Protein AF-A0A090TWG3-F1 (afdb_monomer_lite)

Structure (mmCIF, N/CA/C/O backbone):
data_AF-A0A090TWG3-F1
#
_entry.id   AF-A0A090TWG3-F1
#
loop_
_atom_site.group_PDB
_atom_site.id
_atom_site.type_symbol
_atom_site.label_atom_id
_atom_site.label_alt_id
_atom_site.label_comp_id
_atom_site.label_asym_id
_atom_site.label_entity_id
_atom_site.label_seq_id
_atom_site.pdbx_PDB_ins_code
_atom_site.Cartn_x
_atom_site.Cartn_y
_atom_site.Cartn_z
_atom_site.occupancy
_atom_site.B_iso_or_equiv
_atom_site.auth_seq_id
_atom_site.auth_comp_id
_atom_site.auth_asym_id
_atom_site.auth_atom_id
_atom_site.pdbx_PDB_model_num
ATOM 1 N N . MET A 1 1 ? -10.092 -7.918 30.732 1.00 33.56 1 MET A N 1
ATOM 2 C CA . MET A 1 1 ? -9.446 -7.239 29.587 1.00 33.56 1 MET A CA 1
ATOM 3 C C . MET A 1 1 ? -9.926 -7.905 28.307 1.00 33.56 1 MET A C 1
ATOM 5 O O . MET A 1 1 ? -9.427 -8.969 27.963 1.00 33.56 1 MET A O 1
ATOM 9 N N . ASN A 1 2 ? -10.934 -7.338 27.643 1.00 36.22 2 ASN A N 1
ATOM 10 C CA . ASN A 1 2 ? -11.401 -7.874 26.366 1.00 36.22 2 ASN A CA 1
ATOM 11 C C . ASN A 1 2 ? -10.462 -7.377 25.268 1.00 36.22 2 ASN A C 1
ATOM 13 O O . ASN A 1 2 ? -10.344 -6.183 25.021 1.00 36.22 2 ASN A O 1
ATOM 17 N N . THR A 1 3 ? -9.715 -8.309 24.684 1.00 46.31 3 THR A N 1
ATOM 18 C CA . THR A 1 3 ? -8.795 -8.045 23.577 1.00 46.31 3 THR A CA 1
ATOM 19 C C . THR A 1 3 ? -9.582 -7.650 22.326 1.00 46.31 3 THR A C 1
ATOM 21 O O . THR A 1 3 ? -10.591 -8.313 22.062 1.00 46.31 3 THR A O 1
ATOM 24 N N . PRO A 1 4 ? -9.110 -6.678 21.523 1.00 50.84 4 PRO A N 1
ATOM 25 C CA . PRO A 1 4 ? -9.753 -6.312 20.264 1.00 50.84 4 PRO A CA 1
ATOM 26 C C . PRO A 1 4 ? -9.945 -7.558 19.394 1.00 50.84 4 PRO A C 1
ATOM 28 O O . PRO A 1 4 ? -9.031 -8.377 19.231 1.00 50.84 4 PRO A O 1
ATOM 31 N N . ARG A 1 5 ? -11.167 -7.747 18.896 1.00 57.97 5 ARG A N 1
ATOM 32 C CA . ARG A 1 5 ? -11.559 -8.934 18.137 1.00 57.97 5 ARG A CA 1
ATOM 33 C C . ARG A 1 5 ? -10.913 -8.832 16.754 1.00 57.97 5 ARG A C 1
ATOM 35 O O . ARG A 1 5 ? -11.146 -7.882 16.022 1.00 57.97 5 ARG A O 1
ATOM 42 N N . TYR A 1 6 ? -10.042 -9.779 16.414 1.00 65.50 6 TYR A N 1
ATOM 43 C CA . TYR A 1 6 ? -9.391 -9.798 15.104 1.00 65.50 6 TYR A CA 1
ATOM 44 C C . TYR A 1 6 ? -10.444 -10.007 14.004 1.00 65.50 6 TYR A C 1
ATOM 46 O O . TYR A 1 6 ? -11.017 -11.093 13.885 1.00 65.50 6 TYR A O 1
ATOM 54 N N . ASP A 1 7 ? -10.707 -8.961 13.220 1.00 76.00 7 ASP A N 1
ATOM 55 C CA . ASP A 1 7 ? -11.638 -8.994 12.093 1.00 76.00 7 ASP A CA 1
ATOM 56 C C . ASP A 1 7 ? -10.945 -9.619 10.868 1.00 76.00 7 ASP A C 1
ATOM 58 O O . ASP A 1 7 ? -10.339 -8.943 10.028 1.00 76.00 7 ASP A O 1
ATOM 62 N N . PHE A 1 8 ? -10.985 -10.954 10.820 1.00 81.12 8 PHE A N 1
ATOM 63 C CA . PHE A 1 8 ? -10.449 -11.765 9.726 1.00 81.12 8 PHE A CA 1
ATOM 64 C C . PHE A 1 8 ? -10.973 -11.336 8.342 1.00 81.12 8 PHE A C 1
ATOM 66 O O . PHE A 1 8 ? -10.138 -11.053 7.476 1.00 81.12 8 PHE A O 1
ATOM 73 N N . PRO A 1 9 ? -12.301 -11.255 8.089 1.00 85.62 9 PRO A N 1
ATOM 74 C CA . PRO A 1 9 ? -12.802 -10.965 6.747 1.00 85.62 9 PRO A CA 1
ATOM 75 C C . PRO A 1 9 ? -12.418 -9.559 6.288 1.00 85.62 9 PRO A C 1
ATOM 77 O O . PRO A 1 9 ? -12.075 -9.367 5.121 1.00 85.62 9 PRO A O 1
ATOM 80 N N . PHE A 1 10 ? -12.403 -8.581 7.196 1.00 86.88 10 PHE A N 1
ATOM 81 C CA . PHE A 1 10 ? -11.982 -7.235 6.836 1.00 86.88 10 PHE A CA 1
ATOM 82 C C . PHE A 1 10 ? -10.478 -7.141 6.556 1.00 86.88 10 PHE A C 1
ATOM 84 O O . PHE A 1 10 ? -10.081 -6.499 5.585 1.00 86.88 10 PHE A O 1
ATOM 91 N N . THR A 1 11 ? -9.643 -7.813 7.355 1.00 87.25 11 THR A N 1
ATOM 92 C CA . THR A 1 11 ? -8.190 -7.866 7.119 1.00 87.25 11 THR A CA 1
ATOM 93 C C . THR A 1 11 ? -7.881 -8.491 5.760 1.00 87.25 11 THR A C 1
ATOM 95 O O . THR A 1 11 ? -7.089 -7.943 4.994 1.00 87.25 11 THR A O 1
ATOM 98 N N . PHE A 1 12 ? -8.549 -9.601 5.434 1.00 88.75 12 PHE A N 1
ATOM 99 C CA . PHE A 1 12 ? -8.397 -10.271 4.146 1.00 88.75 12 PHE A CA 1
ATOM 100 C C . PHE A 1 12 ? -8.781 -9.356 2.977 1.00 88.75 12 PHE A C 1
ATOM 102 O O . PHE A 1 12 ? -8.003 -9.205 2.037 1.00 88.75 12 PHE A O 1
ATOM 109 N N . LEU A 1 13 ? -9.938 -8.688 3.060 1.00 90.75 13 LEU A N 1
ATOM 110 C CA . LEU A 1 13 ? -10.390 -7.747 2.033 1.00 90.75 13 LEU A CA 1
ATOM 111 C C . LEU A 1 13 ? -9.375 -6.617 1.807 1.00 90.75 13 LEU A C 1
ATOM 113 O O . LEU A 1 13 ? -9.114 -6.233 0.669 1.00 90.75 13 LEU A O 1
ATOM 117 N N . LEU A 1 14 ? -8.790 -6.095 2.885 1.00 89.62 14 LEU A N 1
ATOM 118 C CA . LEU A 1 14 ? -7.838 -4.991 2.818 1.00 89.62 14 LEU A CA 1
ATOM 119 C C . LEU A 1 14 ? -6.511 -5.413 2.170 1.00 89.62 14 LEU A C 1
ATOM 121 O O . LEU A 1 14 ? -5.950 -4.659 1.377 1.00 89.62 14 LEU A O 1
ATOM 125 N N . TYR A 1 15 ? -6.042 -6.629 2.463 1.00 90.50 15 TYR A N 1
ATOM 126 C CA . TYR A 1 15 ? -4.843 -7.206 1.847 1.00 90.50 15 TYR A CA 1
ATOM 127 C C . TYR A 1 15 ? -5.093 -7.537 0.373 1.00 90.50 15 TYR A C 1
ATOM 129 O O . TYR A 1 15 ? -4.242 -7.253 -0.467 1.00 90.50 15 TYR A O 1
ATOM 137 N N . LEU A 1 16 ? -6.275 -8.061 0.037 1.00 91.56 16 LEU A N 1
ATOM 138 C CA . LEU A 1 16 ? -6.679 -8.316 -1.345 1.00 91.56 16 LEU A CA 1
ATOM 139 C C . LEU A 1 16 ? -6.729 -7.018 -2.163 1.00 91.56 16 LEU A C 1
ATOM 141 O O . LEU A 1 16 ? -6.201 -6.963 -3.275 1.00 91.56 16 LEU A O 1
ATOM 145 N N . LEU A 1 17 ? -7.322 -5.959 -1.602 1.00 92.19 17 LEU A N 1
ATOM 146 C CA . LEU A 1 17 ? -7.373 -4.640 -2.229 1.00 92.19 17 LEU A CA 1
ATOM 147 C C . LEU A 1 17 ? -5.963 -4.079 -2.445 1.00 92.19 17 LEU A C 1
ATOM 149 O O . LEU A 1 17 ? -5.634 -3.675 -3.557 1.00 92.19 17 LEU A O 1
ATOM 153 N N . ALA A 1 18 ? -5.118 -4.097 -1.411 1.00 90.69 18 ALA A N 1
ATOM 154 C CA . ALA A 1 18 ? -3.747 -3.602 -1.497 1.00 90.69 18 ALA A CA 1
ATOM 155 C C . ALA A 1 18 ? -2.911 -4.389 -2.523 1.00 90.69 18 ALA A C 1
ATOM 157 O O . ALA A 1 18 ? -2.215 -3.782 -3.334 1.00 90.69 18 ALA A O 1
ATOM 158 N N . GLY A 1 19 ? -3.038 -5.719 -2.561 1.00 90.06 19 GLY A N 1
ATOM 159 C CA . GLY A 1 19 ? -2.351 -6.562 -3.542 1.00 90.06 19 GLY A CA 1
ATOM 160 C C . GLY A 1 19 ? -2.827 -6.302 -4.970 1.00 90.06 19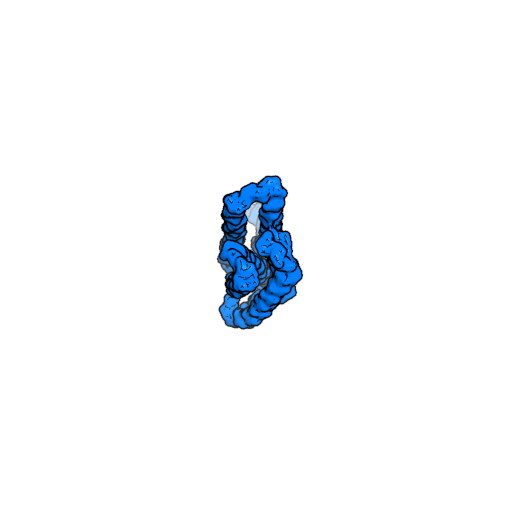 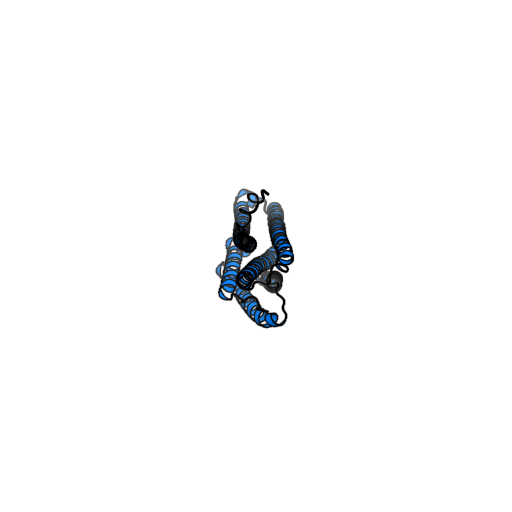GLY A C 1
ATOM 161 O O . GLY A 1 19 ? -2.018 -6.223 -5.890 1.00 90.06 19 GLY A O 1
ATOM 162 N N . THR A 1 20 ? -4.129 -6.081 -5.158 1.00 90.50 20 THR A N 1
ATOM 163 C CA . THR A 1 20 ? -4.699 -5.730 -6.467 1.00 90.50 20 THR A CA 1
ATOM 164 C C . THR A 1 20 ? -4.199 -4.363 -6.936 1.00 90.50 20 THR A C 1
ATOM 166 O O . THR A 1 20 ? -3.742 -4.231 -8.069 1.00 90.50 20 THR A O 1
ATOM 169 N N . LEU A 1 21 ? -4.221 -3.350 -6.063 1.00 91.38 21 LEU A N 1
ATOM 170 C CA . LEU A 1 21 ? -3.730 -2.006 -6.378 1.00 91.38 21 LEU A CA 1
ATOM 171 C C . LEU A 1 21 ? -2.225 -1.999 -6.664 1.00 91.38 21 LEU A C 1
ATOM 173 O O . LEU A 1 21 ? -1.783 -1.336 -7.603 1.00 91.38 21 LEU A O 1
ATOM 177 N N . PHE A 1 22 ? -1.436 -2.747 -5.895 1.00 89.31 22 PHE A N 1
ATOM 178 C CA . PHE A 1 22 ? -0.005 -2.875 -6.144 1.00 89.31 22 PHE A CA 1
ATOM 179 C C . PHE A 1 22 ? 0.277 -3.622 -7.455 1.00 89.31 22 PHE A C 1
ATOM 181 O O . PHE A 1 22 ? 1.101 -3.185 -8.255 1.00 89.31 22 PHE A O 1
ATOM 188 N N . GLY A 1 23 ? -0.453 -4.705 -7.727 1.00 87.50 23 GLY A N 1
ATOM 189 C CA . GLY A 1 23 ? -0.296 -5.482 -8.953 1.00 87.50 23 GLY A CA 1
ATOM 190 C C . GLY A 1 23 ? -0.704 -4.716 -10.217 1.00 87.50 23 GLY A C 1
ATOM 191 O O . GLY A 1 23 ? -0.008 -4.802 -11.226 1.00 87.50 23 GLY A O 1
ATOM 192 N N . ILE A 1 24 ? -1.779 -3.915 -10.167 1.00 88.19 24 ILE A N 1
ATOM 193 C CA . ILE A 1 24 ? -2.186 -3.029 -11.274 1.00 88.19 24 ILE A CA 1
ATOM 194 C C . ILE A 1 24 ? -1.143 -1.934 -11.505 1.00 88.19 24 ILE A C 1
ATOM 196 O O . ILE A 1 24 ? -0.783 -1.675 -12.655 1.00 88.19 24 ILE A O 1
ATOM 200 N N . TYR A 1 25 ? -0.640 -1.315 -10.431 1.00 85.62 25 TYR A N 1
ATOM 201 C CA . TYR A 1 25 ? 0.446 -0.340 -10.532 1.00 85.62 25 TYR A CA 1
ATOM 202 C C . TYR A 1 25 ? 1.647 -0.960 -11.244 1.00 85.62 25 TYR A C 1
ATOM 204 O O . TYR A 1 25 ? 2.132 -0.424 -12.239 1.00 85.62 25 TYR A O 1
ATOM 212 N N . GLY A 1 26 ? 2.061 -2.136 -10.775 1.00 81.00 26 GLY A N 1
ATOM 213 C CA . GLY A 1 26 ? 3.185 -2.847 -11.339 1.00 81.00 26 GLY A CA 1
ATOM 214 C C . GLY A 1 26 ? 2.976 -3.193 -12.813 1.00 81.00 26 GLY A C 1
ATOM 215 O O . GLY A 1 26 ? 3.739 -2.748 -13.649 1.00 81.00 26 GLY A O 1
ATOM 216 N N . GLY A 1 27 ? 1.920 -3.922 -13.165 1.00 80.00 27 GLY A N 1
ATOM 217 C CA . GLY A 1 27 ? 1.773 -4.463 -14.520 1.00 80.00 27 GLY A CA 1
ATOM 218 C C . GLY A 1 27 ? 1.220 -3.507 -15.583 1.00 80.00 27 GLY A C 1
ATOM 219 O O . GLY A 1 27 ? 1.124 -3.905 -16.741 1.00 80.00 27 GLY A O 1
ATOM 220 N N . ARG A 1 28 ? 0.753 -2.298 -15.228 1.00 79.75 28 ARG A N 1
ATOM 221 C CA . ARG A 1 28 ? 0.116 -1.374 -16.196 1.00 79.75 28 ARG A CA 1
ATOM 222 C C . ARG A 1 28 ? 0.540 0.078 -16.091 1.00 79.75 28 ARG A C 1
ATOM 224 O O . ARG A 1 28 ? 0.259 0.835 -17.021 1.00 79.75 28 ARG A O 1
ATOM 231 N N . VAL A 1 29 ? 1.106 0.496 -14.969 1.00 76.31 29 VAL A N 1
ATOM 232 C CA . VAL A 1 29 ? 1.392 1.909 -14.703 1.00 76.31 29 VAL A CA 1
ATOM 233 C C . VAL A 1 29 ? 2.892 2.153 -14.641 1.00 76.31 29 VAL A C 1
ATOM 235 O O . VAL A 1 29 ? 3.356 3.157 -15.168 1.00 76.31 29 VAL A O 1
ATOM 238 N N . CYS A 1 30 ? 3.649 1.233 -14.044 1.00 74.25 30 CYS A N 1
ATOM 239 C CA . CYS A 1 30 ? 5.098 1.311 -13.994 1.00 74.25 30 CYS A CA 1
ATOM 240 C C . CYS A 1 30 ? 5.713 0.928 -15.357 1.00 74.25 30 CYS A C 1
ATOM 242 O O . CYS A 1 30 ? 5.626 -0.238 -15.745 1.00 74.25 30 CYS A O 1
ATOM 244 N N . PRO A 1 31 ? 6.407 1.848 -16.055 1.00 60.94 31 PRO A N 1
ATOM 245 C CA . PRO A 1 31 ? 6.982 1.574 -17.378 1.00 60.94 31 PRO A CA 1
ATOM 246 C C . PRO A 1 31 ? 8.127 0.549 -17.348 1.00 60.94 31 PRO A C 1
ATOM 248 O O . PRO A 1 31 ? 8.425 -0.090 -18.346 1.00 60.94 31 PRO A O 1
ATOM 251 N N . MET A 1 32 ? 8.780 0.352 -16.196 1.00 58.25 32 MET A N 1
ATOM 252 C CA . MET A 1 32 ? 9.858 -0.643 -16.053 1.00 58.25 32 MET A CA 1
ATOM 253 C C . MET A 1 32 ? 9.336 -2.084 -16.012 1.00 58.25 32 MET A C 1
ATOM 255 O O . MET A 1 32 ? 10.068 -3.013 -16.332 1.00 58.25 32 MET A O 1
ATOM 259 N N . LEU A 1 33 ? 8.069 -2.263 -15.637 1.00 56.31 33 LEU A N 1
ATOM 260 C CA . LEU A 1 33 ? 7.393 -3.556 -15.605 1.00 56.31 33 LEU A CA 1
ATOM 261 C C . LEU A 1 33 ? 6.651 -3.858 -16.914 1.00 56.31 33 LEU A C 1
ATOM 263 O O . LEU A 1 33 ? 6.009 -4.897 -16.988 1.00 56.31 33 LEU A O 1
ATOM 267 N N . GLU A 1 34 ? 6.766 -3.023 -17.957 1.00 51.97 34 GLU A N 1
ATOM 268 C CA . GLU A 1 34 ? 6.237 -3.344 -19.297 1.00 51.97 34 GLU A CA 1
ATOM 269 C C . GLU A 1 34 ? 6.906 -4.577 -19.923 1.00 51.97 34 GLU A C 1
ATOM 271 O O . GLU A 1 34 ? 6.348 -5.188 -20.832 1.00 51.97 34 GLU A O 1
ATOM 276 N N . THR A 1 35 ? 8.073 -4.981 -19.414 1.00 62.78 35 THR A N 1
ATOM 277 C CA . THR A 1 35 ? 8.738 -6.236 -19.784 1.00 62.78 35 THR A CA 1
ATOM 278 C C . THR A 1 35 ? 8.047 -7.472 -19.206 1.00 62.78 35 THR A C 1
ATOM 280 O O . THR A 1 35 ? 8.214 -8.560 -19.754 1.00 62.78 35 THR A O 1
ATOM 283 N N . LEU A 1 36 ? 7.265 -7.327 -18.128 1.00 66.56 36 LEU A N 1
ATOM 284 C CA . LEU A 1 36 ? 6.500 -8.411 -17.514 1.00 66.56 36 LEU A CA 1
ATOM 285 C C . LEU A 1 36 ? 5.023 -8.297 -17.879 1.00 66.56 36 LEU A C 1
ATOM 287 O O . LEU A 1 36 ? 4.414 -7.227 -17.883 1.00 66.56 36 LEU A O 1
ATOM 291 N N . THR A 1 37 ? 4.389 -9.442 -18.101 1.00 79.88 37 THR A N 1
ATOM 292 C CA . THR A 1 37 ? 2.943 -9.467 -18.304 1.00 79.88 37 THR A CA 1
ATOM 293 C C . THR A 1 37 ? 2.214 -9.109 -17.007 1.00 79.88 37 THR A C 1
ATOM 295 O O . THR A 1 37 ? 2.628 -9.485 -15.907 1.00 79.88 37 THR A O 1
ATOM 298 N N . LEU A 1 38 ? 1.053 -8.450 -17.115 1.00 81.44 38 LEU A N 1
ATOM 299 C CA . LEU A 1 38 ? 0.198 -8.167 -15.951 1.00 81.44 38 LEU A CA 1
ATOM 300 C C . LEU A 1 38 ? -0.084 -9.440 -15.128 1.00 81.44 38 LEU A C 1
ATOM 302 O O . LEU A 1 38 ? -0.136 -9.388 -13.902 1.00 81.44 38 LEU A O 1
ATOM 306 N N . SER A 1 39 ? -0.243 -10.585 -15.794 1.00 83.31 39 SER A N 1
ATOM 307 C CA . SER A 1 39 ? -0.453 -11.878 -15.143 1.00 83.31 39 SER A CA 1
ATOM 308 C C . SER A 1 39 ? 0.713 -12.314 -14.261 1.00 83.31 39 SER A C 1
ATOM 310 O O . SER A 1 39 ? 0.474 -12.863 -13.190 1.00 83.31 39 SER A O 1
ATOM 312 N N . GLU A 1 40 ? 1.959 -12.087 -14.672 1.00 84.44 40 GLU A N 1
ATOM 313 C CA . GLU A 1 40 ? 3.137 -12.445 -13.873 1.00 84.44 40 GLU A CA 1
ATOM 314 C C . GLU A 1 40 ? 3.256 -11.547 -12.649 1.00 84.44 40 GLU A C 1
ATOM 316 O O . GLU A 1 40 ? 3.399 -12.043 -11.532 1.00 84.44 40 GLU A O 1
ATOM 321 N N . VAL A 1 41 ? 3.077 -10.236 -12.832 1.00 84.75 41 VAL A N 1
ATOM 322 C CA . VAL A 1 41 ? 3.099 -9.279 -11.719 1.00 84.75 41 VAL A CA 1
ATOM 323 C C . VAL A 1 41 ? 1.997 -9.593 -10.709 1.00 84.75 41 VAL A C 1
ATOM 325 O O . VAL A 1 41 ? 2.249 -9.588 -9.502 1.00 84.75 41 VAL A O 1
ATOM 328 N N . LEU A 1 42 ? 0.787 -9.928 -11.171 1.00 86.38 42 LEU A N 1
ATOM 329 C CA . LEU A 1 42 ? -0.307 -10.339 -10.290 1.00 86.38 42 LEU A CA 1
ATOM 330 C C . LEU A 1 42 ? -0.015 -11.661 -9.575 1.00 86.38 42 LEU A C 1
ATOM 332 O O . LEU A 1 42 ? -0.372 -11.790 -8.407 1.00 86.38 42 LEU A O 1
ATOM 336 N N . LYS A 1 43 ? 0.651 -12.625 -10.224 1.00 88.75 43 LYS A N 1
ATOM 337 C CA . LYS A 1 43 ? 1.063 -13.882 -9.579 1.00 88.75 43 LYS A CA 1
ATOM 338 C C . LYS A 1 43 ? 2.092 -13.631 -8.481 1.00 88.75 43 LYS A C 1
ATOM 340 O O . LYS A 1 43 ? 1.874 -14.073 -7.357 1.00 88.75 43 LYS A O 1
ATOM 345 N N . HIS A 1 44 ? 3.169 -12.900 -8.773 1.00 90.00 44 HIS A N 1
ATOM 346 C CA . HIS A 1 44 ? 4.207 -12.586 -7.785 1.00 90.00 44 HIS A CA 1
ATOM 347 C C . HIS A 1 44 ? 3.610 -11.827 -6.599 1.00 90.00 44 HIS A C 1
ATOM 349 O O . HIS A 1 44 ? 3.757 -12.241 -5.451 1.00 90.00 44 HIS A O 1
ATOM 355 N N . THR A 1 45 ? 2.844 -10.772 -6.890 1.00 87.88 45 THR A N 1
ATOM 356 C CA . THR A 1 45 ? 2.153 -9.980 -5.867 1.00 87.88 45 THR A CA 1
ATOM 357 C C . THR A 1 45 ? 1.172 -10.840 -5.070 1.00 87.88 45 THR A C 1
ATOM 359 O O . THR A 1 45 ? 1.161 -10.789 -3.844 1.00 87.88 45 THR A O 1
ATOM 362 N N . GLY A 1 46 ? 0.382 -11.682 -5.737 1.00 88.94 46 GLY A N 1
ATOM 363 C CA . GLY A 1 46 ? -0.587 -12.574 -5.103 1.00 88.94 46 GLY A CA 1
ATOM 364 C C . GLY A 1 46 ? 0.062 -13.563 -4.138 1.00 88.94 46 GLY A C 1
ATOM 365 O O . GLY A 1 46 ? -0.413 -13.717 -3.012 1.00 88.94 46 GLY A O 1
ATOM 366 N N . ILE A 1 47 ? 1.179 -14.178 -4.533 1.00 91.56 47 ILE A N 1
ATOM 367 C CA . ILE A 1 47 ? 1.960 -15.078 -3.673 1.00 91.56 47 ILE A CA 1
ATOM 368 C C . ILE A 1 47 ? 2.486 -14.316 -2.451 1.00 91.56 47 ILE A C 1
ATOM 370 O O . ILE A 1 47 ? 2.269 -14.756 -1.321 1.00 91.56 47 ILE A O 1
ATOM 374 N N . THR A 1 48 ? 3.111 -13.149 -2.649 1.00 92.00 48 THR A N 1
ATOM 375 C CA . THR A 1 48 ? 3.643 -12.332 -1.547 1.00 92.00 48 THR A CA 1
ATOM 376 C C . THR A 1 48 ? 2.548 -11.908 -0.569 1.00 92.00 48 THR A C 1
ATOM 378 O O . THR A 1 48 ? 2.714 -12.060 0.639 1.00 92.00 48 THR A O 1
ATOM 381 N N . PHE A 1 49 ? 1.406 -11.423 -1.062 1.00 90.75 49 PHE A N 1
ATOM 382 C CA . PHE A 1 49 ? 0.303 -10.966 -0.213 1.00 90.75 49 PHE A CA 1
ATOM 383 C C . PHE A 1 49 ? -0.403 -12.122 0.507 1.00 90.75 49 PHE A C 1
ATOM 385 O O . PHE A 1 49 ? -0.804 -11.965 1.661 1.00 90.75 49 PHE A O 1
ATOM 392 N N . THR A 1 50 ? -0.496 -13.297 -0.122 1.00 90.06 50 THR A N 1
ATOM 393 C CA . THR A 1 50 ? -1.023 -14.511 0.522 1.00 90.06 50 THR A CA 1
ATOM 394 C C . THR A 1 50 ? -0.103 -14.969 1.652 1.00 90.06 50 THR A C 1
ATOM 396 O O . THR A 1 50 ? -0.572 -15.238 2.759 1.00 90.06 50 THR A O 1
ATOM 399 N N . ALA A 1 51 ? 1.212 -14.993 1.414 1.00 91.38 51 ALA A N 1
ATOM 400 C CA . ALA A 1 51 ? 2.198 -15.318 2.440 1.00 91.38 51 ALA A CA 1
ATOM 401 C C . ALA A 1 51 ? 2.166 -14.303 3.594 1.00 91.38 51 ALA A C 1
ATOM 403 O O . ALA A 1 51 ? 2.126 -14.696 4.760 1.00 91.38 51 ALA A O 1
ATOM 404 N N . LEU A 1 52 ? 2.101 -13.004 3.282 1.00 91.31 52 LEU A N 1
ATOM 405 C CA . LEU A 1 52 ? 1.953 -11.930 4.268 1.00 91.31 52 LEU A CA 1
ATOM 406 C C . LEU A 1 52 ? 0.707 -12.115 5.134 1.00 91.31 52 LEU A C 1
ATOM 408 O O . LEU A 1 52 ? 0.793 -12.016 6.356 1.00 91.31 52 LEU A O 1
ATOM 412 N N . PHE A 1 53 ? -0.438 -12.414 4.519 1.00 88.44 53 PHE A N 1
ATOM 413 C CA . PHE A 1 53 ? -1.681 -12.653 5.243 1.00 88.44 53 PHE A CA 1
ATOM 414 C C . PHE A 1 53 ? -1.576 -13.871 6.172 1.00 88.44 53 PHE A C 1
ATOM 416 O O . PHE A 1 53 ? -1.971 -13.794 7.337 1.00 88.44 53 PHE A O 1
ATOM 423 N N . ALA A 1 54 ? -0.986 -14.973 5.699 1.00 89.12 54 ALA A N 1
ATOM 424 C CA . ALA A 1 54 ? -0.777 -16.172 6.507 1.00 89.12 54 ALA A CA 1
ATOM 425 C C . ALA A 1 54 ? 0.145 -15.899 7.709 1.00 89.12 54 ALA A C 1
ATOM 427 O O . ALA A 1 54 ? -0.209 -16.215 8.849 1.00 89.12 54 ALA A O 1
ATOM 428 N N . VAL A 1 55 ? 1.288 -15.241 7.481 1.00 89.12 55 VAL A N 1
ATOM 429 C CA . VAL A 1 55 ? 2.215 -14.835 8.550 1.00 89.12 55 VAL A CA 1
ATOM 430 C C . VAL A 1 55 ? 1.508 -13.918 9.539 1.00 89.12 55 VAL A C 1
ATOM 432 O O . VAL A 1 55 ? 1.585 -14.143 10.745 1.00 89.12 55 VAL A O 1
ATOM 435 N N . ARG A 1 56 ? 0.763 -12.922 9.049 1.00 86.06 56 ARG A N 1
ATOM 436 C CA . ARG A 1 56 ? -0.002 -11.992 9.881 1.00 86.06 56 ARG A CA 1
ATOM 437 C C . ARG A 1 56 ? -1.016 -12.710 10.763 1.00 86.06 56 ARG A C 1
ATOM 439 O O . ARG A 1 56 ? -1.140 -12.366 11.940 1.00 86.06 56 ARG A O 1
ATOM 446 N N . HIS A 1 57 ? -1.723 -13.694 10.215 1.00 84.56 57 HIS A N 1
ATOM 447 C CA . HIS A 1 57 ? -2.703 -14.492 10.942 1.00 84.56 57 HIS A CA 1
ATOM 448 C C . HIS A 1 57 ? -2.048 -15.293 12.080 1.00 84.56 57 HIS A C 1
ATOM 450 O O . HIS A 1 57 ? -2.502 -15.231 13.225 1.00 84.56 57 HIS A O 1
ATOM 456 N N . ILE A 1 58 ? -0.925 -15.962 11.794 1.00 84.75 58 ILE A N 1
ATOM 457 C CA . ILE A 1 58 ? -0.140 -16.715 12.786 1.00 84.75 58 ILE A CA 1
ATOM 458 C C . ILE A 1 58 ? 0.436 -15.781 13.860 1.00 84.75 58 ILE A C 1
ATOM 460 O O . ILE A 1 58 ? 0.402 -16.092 15.050 1.00 84.75 58 ILE A O 1
ATOM 464 N N . LEU A 1 59 ? 0.950 -14.613 13.469 1.00 83.25 59 LEU A N 1
ATOM 465 C CA . LEU A 1 59 ? 1.494 -13.642 14.418 1.00 83.25 59 LEU A CA 1
ATOM 466 C C . LEU A 1 59 ? 0.392 -13.060 15.303 1.00 83.25 59 LEU A C 1
ATOM 468 O O . LEU A 1 59 ? 0.596 -12.906 16.501 1.00 83.25 59 LEU A O 1
ATOM 472 N N . SER A 1 60 ? -0.789 -12.775 14.751 1.00 74.44 60 SER A N 1
ATOM 473 C CA . SER A 1 60 ? -1.902 -12.211 15.520 1.00 74.44 60 SER A CA 1
ATOM 474 C C . SER A 1 60 ? -2.431 -13.175 16.583 1.00 74.44 60 SER A C 1
ATOM 476 O O . SER A 1 60 ? -2.836 -12.723 17.654 1.00 74.44 60 SER A O 1
ATOM 478 N N . SER A 1 61 ? -2.418 -14.487 16.322 1.00 70.19 61 SER A N 1
ATOM 479 C CA . SER A 1 61 ? -2.818 -15.484 17.321 1.00 70.19 61 SER A CA 1
ATOM 480 C C . SER A 1 61 ? -1.801 -15.589 18.463 1.00 70.19 61 SER A C 1
ATOM 482 O O . SER A 1 61 ? -2.201 -15.722 19.620 1.00 70.19 61 SER A O 1
ATOM 484 N N . ARG A 1 62 ? -0.501 -15.430 18.170 1.00 70.12 62 ARG A N 1
ATOM 485 C CA . ARG A 1 62 ? 0.578 -15.436 19.174 1.00 70.12 62 ARG A CA 1
ATOM 486 C C . ARG A 1 62 ? 0.708 -14.120 19.946 1.00 70.12 62 ARG A C 1
ATOM 488 O O . ARG A 1 62 ? 0.871 -14.143 21.161 1.00 70.12 62 ARG A O 1
ATOM 495 N N . LEU A 1 63 ? 0.600 -12.966 19.286 1.00 67.56 63 LEU A N 1
ATOM 496 C CA . LEU A 1 63 ? 0.734 -11.651 19.931 1.00 67.56 63 LEU A CA 1
ATOM 497 C C . LEU A 1 63 ? -0.434 -11.302 20.851 1.00 67.56 63 LEU A C 1
ATOM 499 O O . LEU A 1 63 ? -0.261 -10.474 21.745 1.00 67.56 63 LEU A O 1
ATOM 503 N N . LYS A 1 64 ? -1.588 -11.967 20.702 1.00 60.28 64 LYS A N 1
ATOM 504 C CA . LYS A 1 64 ? -2.699 -11.869 21.659 1.00 60.28 64 LYS A CA 1
ATOM 505 C C . LYS A 1 64 ? -2.248 -12.167 23.098 1.00 60.28 64 LYS A C 1
ATOM 507 O O . LYS A 1 64 ? -2.827 -11.628 24.033 1.00 60.28 64 LYS A O 1
ATOM 512 N N . HIS A 1 65 ? -1.196 -12.972 23.263 1.00 51.62 65 HIS A N 1
ATOM 513 C CA . HIS A 1 65 ? -0.591 -13.293 24.557 1.00 51.62 65 HIS A CA 1
ATOM 514 C C . HIS A 1 65 ? 0.333 -12.193 25.112 1.00 51.62 65 HIS A C 1
ATOM 516 O O . HIS A 1 65 ? 0.530 -12.126 26.319 1.00 51.62 65 HIS A O 1
ATOM 522 N N . PHE A 1 66 ? 0.884 -11.323 24.258 1.00 52.88 66 PHE A N 1
ATOM 523 C CA . PHE A 1 66 ? 1.915 -10.339 24.624 1.00 52.88 66 PHE A CA 1
ATOM 524 C C . PHE A 1 66 ? 1.399 -8.896 24.745 1.00 52.88 66 PHE A C 1
ATOM 526 O O . PHE A 1 66 ? 2.176 -7.992 25.035 1.00 52.88 66 PHE A O 1
ATOM 533 N N . GLY A 1 67 ? 0.107 -8.647 24.506 1.00 51.81 67 GLY A N 1
ATOM 534 C CA . GLY A 1 67 ? -0.506 -7.329 24.727 1.00 51.81 67 GLY A CA 1
ATOM 535 C C . GLY A 1 67 ? -0.046 -6.211 23.776 1.00 51.81 67 GLY A C 1
ATOM 536 O O . GLY A 1 67 ? -0.399 -5.053 23.989 1.00 51.81 67 GLY A O 1
ATOM 537 N N . LEU A 1 68 ? 0.706 -6.521 22.712 1.00 51.62 68 LEU A N 1
ATOM 538 C CA . LEU A 1 68 ? 1.091 -5.536 21.695 1.00 51.62 68 LEU A CA 1
ATOM 539 C C . LEU A 1 68 ? -0.134 -5.167 20.835 1.00 51.62 68 LEU A C 1
ATOM 541 O O . LEU A 1 68 ? -0.550 -5.942 19.975 1.00 51.62 68 LEU A O 1
ATOM 545 N N . SER A 1 69 ? -0.708 -3.979 21.048 1.00 58.03 69 SER A N 1
ATOM 546 C CA . SER A 1 69 ? -1.921 -3.522 20.345 1.00 58.03 69 SER A CA 1
ATOM 547 C C . SER A 1 69 ? -1.661 -2.717 19.066 1.00 58.03 69 SER A C 1
ATOM 549 O O . SER A 1 69 ? -2.605 -2.333 18.381 1.00 58.03 69 SER A O 1
ATOM 551 N N . ASN A 1 70 ? -0.400 -2.439 18.713 1.00 68.94 70 ASN A N 1
ATOM 552 C CA . ASN A 1 70 ? -0.097 -1.499 17.633 1.00 68.94 70 ASN A CA 1
ATOM 553 C C . ASN A 1 70 ? -0.037 -2.186 16.257 1.00 68.94 70 ASN A C 1
ATOM 555 O O . ASN A 1 70 ? 1.040 -2.479 15.729 1.00 68.94 70 ASN A O 1
ATOM 559 N N . PHE A 1 71 ? -1.213 -2.439 15.677 1.00 73.69 71 PHE A N 1
ATOM 560 C CA . PHE A 1 71 ? -1.365 -3.106 14.379 1.00 73.69 71 PHE A CA 1
ATOM 561 C C . PHE A 1 71 ? -0.693 -2.359 13.217 1.00 73.69 71 PHE A C 1
ATOM 563 O O . PHE A 1 71 ? -0.207 -3.001 12.291 1.00 73.69 71 PHE A O 1
ATOM 570 N N . ALA A 1 72 ? -0.587 -1.028 13.289 1.00 71.38 72 ALA A N 1
ATOM 571 C CA . ALA A 1 72 ? 0.061 -0.219 12.255 1.00 71.38 72 ALA A CA 1
ATOM 572 C C . ALA A 1 72 ? 1.562 -0.517 12.127 1.00 71.38 72 ALA A C 1
ATOM 574 O O . ALA A 1 72 ? 2.066 -0.716 11.024 1.00 71.38 72 ALA A O 1
ATOM 575 N N . LYS A 1 73 ? 2.276 -0.598 13.258 1.00 77.44 73 LYS A N 1
ATOM 576 C CA . LYS A 1 73 ? 3.715 -0.913 13.265 1.00 77.44 73 LYS A CA 1
ATOM 577 C C . LYS A 1 73 ? 3.990 -2.339 12.803 1.00 77.44 73 LYS A C 1
ATOM 579 O O . LYS A 1 73 ? 4.977 -2.583 12.115 1.00 77.44 73 LYS A O 1
ATOM 584 N N . LEU A 1 74 ? 3.125 -3.271 13.194 1.00 83.19 74 LEU A N 1
ATOM 585 C CA . LEU A 1 74 ? 3.278 -4.677 12.851 1.00 83.19 74 LEU A CA 1
ATOM 586 C C . LEU A 1 74 ? 3.097 -4.907 11.349 1.00 83.19 74 LEU A C 1
ATOM 588 O O . LEU A 1 74 ? 3.962 -5.524 10.734 1.00 83.19 74 LEU A O 1
ATOM 592 N N . ASP A 1 75 ? 2.028 -4.375 10.755 1.00 84.19 75 ASP A N 1
ATOM 593 C CA . ASP A 1 75 ? 1.791 -4.523 9.317 1.00 84.19 75 ASP A CA 1
ATOM 594 C C . ASP A 1 75 ? 2.867 -3.789 8.503 1.00 84.19 75 ASP A C 1
ATOM 596 O O . ASP A 1 75 ? 3.394 -4.358 7.553 1.00 84.19 75 ASP A O 1
ATOM 600 N N . ALA A 1 76 ? 3.289 -2.585 8.913 1.00 82.56 76 ALA A N 1
ATOM 601 C CA . ALA A 1 76 ? 4.393 -1.882 8.255 1.00 82.56 76 ALA A CA 1
ATOM 602 C C . ALA A 1 76 ? 5.697 -2.702 8.262 1.00 82.56 76 ALA A C 1
ATOM 604 O O . ALA A 1 76 ? 6.363 -2.812 7.235 1.00 82.56 76 ALA A O 1
ATOM 605 N N . CYS A 1 77 ? 6.045 -3.322 9.395 1.00 86.25 77 CYS A N 1
ATOM 606 C CA . CYS A 1 77 ? 7.242 -4.157 9.513 1.00 86.25 77 CYS A CA 1
ATOM 607 C C . CYS A 1 77 ? 7.142 -5.434 8.667 1.00 86.25 77 CYS A C 1
ATOM 609 O O . CYS A 1 77 ? 8.089 -5.784 7.965 1.00 86.25 77 CYS A O 1
ATOM 611 N N . LEU A 1 78 ? 5.987 -6.107 8.681 1.00 89.12 78 LEU A N 1
ATOM 612 C CA . LEU A 1 78 ? 5.764 -7.301 7.863 1.00 89.12 78 LEU A CA 1
ATOM 613 C C . LEU A 1 78 ? 5.901 -6.995 6.373 1.00 89.12 78 LEU A C 1
ATOM 615 O O . LEU A 1 78 ? 6.596 -7.717 5.661 1.00 89.12 78 LEU A O 1
ATOM 619 N N . PHE A 1 79 ? 5.274 -5.916 5.907 1.00 90.19 79 PHE A N 1
ATOM 620 C CA . PHE A 1 79 ? 5.359 -5.515 4.507 1.00 90.19 79 PHE A CA 1
ATOM 621 C C . PHE A 1 79 ? 6.768 -5.073 4.121 1.00 90.19 79 PHE A C 1
ATOM 623 O O . PHE A 1 79 ? 7.228 -5.443 3.044 1.00 90.19 79 PHE A O 1
ATOM 630 N N . LEU A 1 80 ? 7.480 -4.360 4.998 1.00 89.94 80 LEU A N 1
ATOM 631 C CA . LEU A 1 80 ? 8.882 -4.011 4.774 1.00 89.94 80 LEU A CA 1
ATOM 632 C C . LEU A 1 80 ? 9.740 -5.274 4.612 1.00 89.94 80 LEU A C 1
ATOM 634 O O . LEU A 1 80 ? 10.454 -5.406 3.618 1.00 89.94 80 LEU A O 1
ATOM 638 N N . LEU A 1 81 ? 9.612 -6.236 5.530 1.00 91.62 81 LEU A N 1
ATOM 639 C CA . LEU A 1 81 ? 10.347 -7.501 5.481 1.00 91.62 81 LEU A CA 1
ATOM 640 C C . LEU A 1 81 ? 10.008 -8.334 4.243 1.00 91.62 81 LEU A C 1
ATOM 642 O O . LEU A 1 81 ? 10.905 -8.942 3.673 1.00 91.62 81 LEU A O 1
ATOM 646 N N . ALA A 1 82 ? 8.750 -8.350 3.799 1.00 91.00 82 ALA A N 1
ATOM 647 C CA . ALA A 1 82 ? 8.352 -9.055 2.579 1.00 91.00 82 ALA A CA 1
ATOM 648 C C . ALA A 1 82 ? 8.782 -8.329 1.296 1.00 91.00 82 ALA A C 1
ATOM 650 O O . ALA A 1 82 ? 8.981 -8.963 0.259 1.00 91.00 82 ALA A O 1
ATOM 651 N N . SER A 1 83 ? 8.946 -7.008 1.358 1.00 90.69 83 SER A N 1
ATOM 652 C CA . SER A 1 83 ? 9.331 -6.211 0.199 1.00 90.69 83 SER A CA 1
ATOM 653 C C . SER A 1 83 ? 10.791 -6.396 -0.207 1.00 90.69 83 SER A C 1
ATOM 655 O O . SER A 1 83 ? 11.089 -6.350 -1.397 1.00 90.69 83 SER A O 1
ATOM 657 N N . ILE A 1 84 ? 11.685 -6.674 0.749 1.00 90.50 84 ILE A N 1
ATOM 658 C CA . ILE A 1 84 ? 13.115 -6.877 0.480 1.00 90.50 84 ILE A CA 1
ATOM 659 C C . ILE A 1 84 ? 13.344 -8.119 -0.405 1.00 90.50 84 ILE A C 1
ATOM 661 O O . ILE A 1 84 ? 13.959 -7.966 -1.461 1.00 90.50 84 ILE A O 1
ATOM 665 N N . PRO A 1 85 ? 12.825 -9.322 -0.073 1.00 91.62 85 PRO A N 1
ATOM 666 C CA . PRO A 1 85 ? 12.924 -10.489 -0.947 1.00 91.62 85 PRO A CA 1
ATOM 667 C C . PRO A 1 85 ? 12.279 -10.271 -2.314 1.00 91.62 85 PRO A C 1
ATOM 669 O O . PRO A 1 85 ? 12.831 -10.706 -3.319 1.00 91.62 85 PRO A O 1
ATOM 672 N N . LEU A 1 86 ? 11.133 -9.583 -2.371 1.00 88.56 86 LEU A N 1
ATOM 673 C CA . LEU A 1 86 ? 10.446 -9.321 -3.636 1.00 88.56 86 LEU A CA 1
ATOM 674 C C . LEU A 1 86 ? 11.264 -8.387 -4.543 1.00 88.56 86 LEU A C 1
ATOM 676 O O . LEU A 1 86 ? 11.426 -8.663 -5.729 1.00 88.56 86 LEU A O 1
ATOM 680 N N . ALA A 1 87 ? 11.823 -7.310 -3.989 1.00 88.44 87 ALA A N 1
ATOM 681 C CA . ALA A 1 87 ? 12.704 -6.399 -4.716 1.00 88.44 87 ALA A CA 1
ATOM 682 C C . ALA A 1 87 ? 14.013 -7.086 -5.136 1.00 88.44 87 ALA A C 1
ATOM 684 O O . ALA A 1 87 ? 14.485 -6.897 -6.254 1.00 88.44 87 ALA A O 1
ATOM 685 N N . MET A 1 88 ? 14.575 -7.939 -4.276 1.00 88.75 88 MET A N 1
ATOM 686 C CA . MET A 1 88 ? 15.754 -8.740 -4.607 1.00 88.75 88 MET A CA 1
ATOM 687 C C . MET A 1 88 ? 15.463 -9.723 -5.751 1.00 88.75 88 MET A C 1
ATOM 689 O O . MET A 1 88 ? 16.266 -9.835 -6.673 1.00 88.75 88 MET A O 1
ATOM 693 N N . PHE A 1 89 ? 14.298 -10.378 -5.742 1.00 89.44 89 PHE A N 1
ATOM 694 C CA . PHE A 1 89 ? 13.856 -11.255 -6.826 1.00 89.44 89 PHE A CA 1
ATOM 695 C C . PHE A 1 89 ? 13.732 -10.506 -8.160 1.00 89.44 89 PHE A C 1
ATOM 697 O O . PHE A 1 89 ? 14.198 -11.015 -9.182 1.00 89.44 89 PHE A O 1
ATOM 704 N N . TYR A 1 90 ? 13.173 -9.289 -8.155 1.00 85.75 90 TYR A N 1
ATOM 705 C CA . TYR A 1 90 ? 13.102 -8.451 -9.356 1.00 85.75 90 TYR A CA 1
ATOM 706 C C . TYR A 1 90 ? 14.478 -7.988 -9.844 1.00 85.75 90 TYR A C 1
ATOM 708 O O . TYR A 1 90 ? 14.741 -8.016 -11.046 1.00 85.75 90 TYR A O 1
ATOM 716 N N . SER A 1 91 ? 15.376 -7.631 -8.926 1.00 85.56 91 SER A N 1
ATOM 717 C CA . SER A 1 91 ? 16.759 -7.274 -9.252 1.00 85.56 91 SER A CA 1
ATOM 718 C C . SER A 1 91 ? 17.500 -8.425 -9.943 1.00 85.56 91 SER A C 1
ATOM 720 O O . SER A 1 91 ? 18.074 -8.242 -11.012 1.00 85.56 91 SER A O 1
ATOM 722 N N . LEU A 1 92 ? 17.439 -9.633 -9.371 1.00 86.62 92 LEU A N 1
ATOM 723 C CA . LEU A 1 92 ? 18.181 -10.794 -9.872 1.00 86.62 92 LEU A CA 1
ATOM 724 C C . LEU A 1 92 ? 17.586 -11.376 -11.159 1.00 86.62 92 LEU A C 1
ATOM 726 O O . LEU A 1 92 ? 18.332 -11.744 -12.061 1.00 86.62 92 LEU A O 1
ATOM 730 N N . SER A 1 93 ? 16.257 -11.466 -11.245 1.00 86.00 93 SER A N 1
ATOM 731 C CA . SER A 1 93 ? 15.587 -12.176 -12.347 1.00 86.00 93 SER A CA 1
ATOM 732 C C . SER A 1 93 ? 15.316 -11.284 -13.557 1.00 86.00 93 SER A C 1
ATOM 734 O O . SER A 1 93 ? 15.288 -11.776 -14.680 1.00 86.00 93 SER A O 1
ATOM 736 N N . TYR A 1 94 ? 15.116 -9.979 -13.338 1.00 80.31 94 TYR A N 1
ATOM 737 C CA . TYR A 1 94 ? 14.686 -9.036 -14.377 1.00 80.31 94 TYR A CA 1
ATOM 738 C C . TYR A 1 94 ? 15.622 -7.828 -14.528 1.00 80.31 94 TYR A C 1
ATOM 740 O O . TYR A 1 94 ? 15.300 -6.906 -15.273 1.00 80.31 94 TYR A O 1
ATOM 748 N N . GLN A 1 95 ? 16.771 -7.822 -13.836 1.00 80.25 95 GLN A N 1
ATOM 749 C CA . GLN A 1 95 ? 17.776 -6.748 -13.873 1.00 80.25 95 GLN A CA 1
ATOM 750 C C . GLN A 1 95 ? 17.198 -5.359 -13.575 1.00 80.25 95 GLN A C 1
ATOM 752 O O . GLN A 1 95 ? 17.555 -4.356 -14.193 1.00 80.25 95 GLN A O 1
ATOM 757 N N . PHE A 1 96 ? 16.277 -5.299 -12.613 1.00 76.75 96 PHE A N 1
ATOM 758 C CA . PHE A 1 96 ? 15.657 -4.039 -12.224 1.00 76.75 96 PHE A CA 1
ATOM 759 C C . PHE A 1 96 ? 16.686 -3.078 -11.616 1.00 76.75 96 PHE A C 1
ATOM 761 O O . PHE A 1 96 ? 17.382 -3.459 -10.668 1.00 76.75 96 PHE A O 1
ATOM 768 N N . PRO A 1 97 ? 16.753 -1.818 -12.090 1.00 80.12 97 PRO A N 1
ATOM 769 C CA . PRO A 1 97 ? 17.648 -0.828 -11.518 1.00 80.12 97 PRO A CA 1
ATOM 770 C C . PRO A 1 97 ? 17.240 -0.516 -10.077 1.00 80.12 97 PRO A C 1
ATOM 772 O O . PRO A 1 97 ? 16.067 -0.619 -9.695 1.00 80.12 97 PRO A O 1
ATOM 775 N N . ILE A 1 98 ? 18.219 -0.086 -9.283 1.00 78.94 98 ILE A N 1
ATOM 776 C CA . ILE A 1 98 ? 18.057 0.192 -7.850 1.00 78.94 98 ILE A CA 1
ATOM 777 C C . ILE A 1 98 ? 16.894 1.167 -7.602 1.00 78.94 98 ILE A C 1
ATOM 779 O O . ILE A 1 98 ? 16.063 0.910 -6.730 1.00 78.94 98 ILE A O 1
ATOM 783 N N . ASP A 1 99 ? 16.752 2.200 -8.436 1.00 75.38 99 ASP A N 1
ATOM 784 C CA . ASP A 1 99 ? 15.680 3.201 -8.332 1.00 75.38 99 ASP A CA 1
ATOM 785 C C . ASP A 1 99 ? 14.275 2.591 -8.421 1.00 75.38 99 ASP A C 1
ATOM 787 O O . ASP A 1 99 ? 13.349 3.021 -7.734 1.00 75.38 99 ASP A O 1
ATOM 791 N N . SER A 1 100 ? 14.097 1.554 -9.244 1.00 78.38 100 SER A N 1
ATOM 792 C CA . SER A 1 100 ? 12.800 0.883 -9.397 1.00 78.38 100 SER A CA 1
ATOM 793 C C . SER A 1 100 ? 12.526 -0.097 -8.254 1.00 78.38 100 SER A C 1
ATOM 795 O O . SER A 1 100 ? 11.386 -0.212 -7.803 1.00 78.38 100 SER A O 1
ATOM 797 N N . ASN A 1 101 ? 13.563 -0.742 -7.716 1.00 84.06 101 ASN A N 1
ATOM 798 C CA . ASN A 1 101 ? 13.442 -1.594 -6.529 1.00 84.06 101 ASN A CA 1
ATOM 799 C C . ASN A 1 101 ? 13.063 -0.788 -5.279 1.00 84.06 101 ASN A C 1
ATOM 801 O O . ASN A 1 101 ? 12.236 -1.235 -4.483 1.00 84.06 101 ASN A O 1
ATOM 805 N N . LEU A 1 102 ? 13.590 0.432 -5.142 1.00 83.88 102 LEU A N 1
ATOM 806 C CA . LEU A 1 102 ? 13.188 1.368 -4.090 1.00 83.88 102 LEU A CA 1
ATOM 807 C C . LEU A 1 102 ? 11.687 1.675 -4.144 1.00 83.88 102 LEU A C 1
ATOM 809 O O . LEU A 1 102 ? 11.042 1.673 -3.097 1.00 83.88 102 LEU A O 1
ATOM 813 N N . LYS A 1 103 ? 11.100 1.845 -5.338 1.00 84.56 103 LYS A N 1
ATOM 814 C CA . LYS A 1 103 ? 9.646 2.038 -5.488 1.00 84.56 103 LYS A CA 1
ATOM 815 C C . LYS A 1 103 ? 8.842 0.831 -4.997 1.00 84.56 103 LYS A C 1
ATOM 817 O O . LYS A 1 103 ? 7.810 1.016 -4.355 1.00 84.56 103 LYS A O 1
ATOM 822 N N . VAL A 1 104 ? 9.312 -0.394 -5.252 1.00 87.19 104 VAL A N 1
ATOM 823 C CA . VAL A 1 104 ? 8.669 -1.631 -4.764 1.00 87.19 104 VAL A CA 1
ATOM 824 C C . VAL A 1 104 ? 8.709 -1.695 -3.238 1.00 87.19 104 VAL A C 1
ATOM 826 O O . VAL A 1 104 ? 7.666 -1.868 -2.607 1.00 87.19 104 VAL A O 1
ATOM 829 N N . VAL A 1 105 ? 9.892 -1.507 -2.643 1.00 89.62 105 VAL A N 1
ATOM 830 C CA . VAL A 1 105 ? 10.091 -1.527 -1.183 1.00 89.62 105 VAL A CA 1
ATOM 831 C C . VAL A 1 105 ? 9.240 -0.466 -0.499 1.00 89.62 105 VAL A C 1
ATOM 833 O O . VAL A 1 105 ? 8.502 -0.747 0.450 1.00 89.62 105 VAL A O 1
ATOM 836 N N . PHE A 1 106 ? 9.303 0.753 -1.021 1.00 87.44 106 PHE A N 1
ATOM 837 C CA . PHE A 1 106 ? 8.570 1.887 -0.494 1.00 87.44 106 PHE A CA 1
ATOM 838 C C . PHE A 1 106 ? 7.053 1.696 -0.625 1.00 87.44 106 PHE A C 1
ATOM 840 O O . PHE A 1 106 ? 6.325 1.856 0.354 1.00 87.44 106 PHE A O 1
ATOM 847 N N . GLY A 1 107 ? 6.577 1.284 -1.804 1.00 87.25 107 GLY A N 1
ATOM 848 C CA . GLY A 1 107 ? 5.162 1.041 -2.068 1.00 87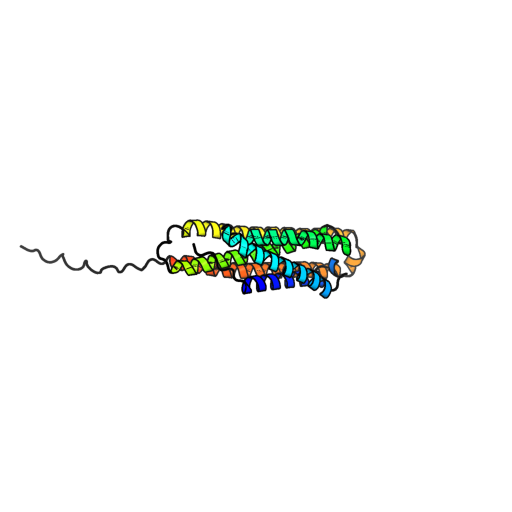.25 107 GLY A CA 1
ATOM 849 C C . GLY A 1 107 ? 4.569 -0.035 -1.158 1.00 87.25 107 GLY A C 1
ATOM 850 O O . GLY A 1 107 ? 3.543 0.207 -0.523 1.00 87.25 107 GLY A O 1
ATOM 851 N N . LEU A 1 108 ? 5.230 -1.193 -1.029 1.00 90.38 108 LEU A N 1
ATOM 852 C CA . LEU A 1 108 ? 4.775 -2.261 -0.128 1.00 90.38 108 LEU A CA 1
ATOM 853 C C . LEU A 1 108 ? 4.731 -1.782 1.323 1.00 90.38 108 LEU A C 1
ATOM 855 O O . LEU A 1 108 ? 3.717 -1.960 1.994 1.00 90.38 108 LEU A O 1
ATOM 859 N N . THR A 1 109 ? 5.802 -1.147 1.800 1.00 88.88 109 THR A N 1
ATOM 860 C CA . THR A 1 109 ? 5.882 -0.654 3.183 1.00 88.88 109 THR A CA 1
ATOM 861 C C . THR A 1 109 ? 4.773 0.356 3.479 1.00 88.88 109 THR A C 1
ATOM 863 O O . THR A 1 109 ? 4.127 0.279 4.526 1.00 88.88 109 THR A O 1
ATOM 866 N N . MET A 1 110 ? 4.495 1.261 2.537 1.00 87.06 110 MET A N 1
ATOM 867 C CA . MET A 1 110 ? 3.376 2.192 2.634 1.00 87.06 110 MET A CA 1
ATOM 868 C C . MET A 1 110 ? 2.035 1.459 2.705 1.00 87.06 110 MET A C 1
ATOM 870 O O . MET A 1 110 ? 1.235 1.768 3.590 1.00 87.06 110 MET A O 1
ATOM 874 N N . PHE A 1 111 ? 1.773 0.510 1.801 1.00 89.69 111 PHE A N 1
ATOM 875 C CA . PHE A 1 111 ? 0.531 -0.260 1.844 1.00 89.69 111 PHE A CA 1
ATOM 876 C C . PHE A 1 111 ? 0.362 -0.928 3.209 1.00 89.69 111 PHE A C 1
ATOM 878 O O . PHE A 1 111 ? -0.686 -0.745 3.819 1.00 89.69 111 PHE A O 1
ATOM 885 N N . GLY A 1 112 ? 1.407 -1.577 3.735 1.00 87.94 112 GLY A N 1
ATOM 886 C CA . GLY A 1 112 ? 1.394 -2.181 5.069 1.00 87.94 112 GLY A CA 1
ATOM 887 C C . GLY A 1 112 ? 1.094 -1.186 6.189 1.00 87.94 112 GLY A C 1
ATOM 888 O O . GLY A 1 112 ? 0.283 -1.466 7.073 1.00 87.94 112 GLY A O 1
ATOM 889 N N . PHE A 1 113 ? 1.687 0.010 6.144 1.00 86.62 113 PHE A N 1
ATOM 890 C CA . PHE A 1 113 ? 1.372 1.056 7.114 1.00 86.62 113 PHE A CA 1
ATOM 891 C C . PHE A 1 113 ? -0.096 1.494 7.024 1.00 86.62 113 PHE A C 1
ATOM 893 O O . PHE A 1 113 ? -0.781 1.544 8.045 1.00 86.62 113 PHE A O 1
ATOM 900 N N . LEU A 1 114 ? -0.597 1.802 5.822 1.00 86.56 114 LEU A N 1
ATOM 901 C CA . LEU A 1 114 ? -1.968 2.281 5.621 1.00 86.56 114 LEU A CA 1
ATOM 902 C C . LEU A 1 114 ? -2.998 1.220 6.020 1.00 86.56 114 LEU A C 1
ATOM 904 O O . LEU A 1 114 ? -3.973 1.539 6.706 1.00 86.56 114 LEU A O 1
ATOM 908 N N . THR A 1 115 ? -2.776 -0.043 5.645 1.00 87.62 115 THR A N 1
ATOM 909 C CA . THR A 1 115 ? -3.655 -1.150 6.035 1.00 87.62 115 THR A CA 1
ATOM 910 C C . THR A 1 115 ? -3.636 -1.370 7.541 1.00 87.62 115 THR A C 1
ATOM 912 O O . THR A 1 115 ? -4.696 -1.442 8.164 1.00 87.62 115 THR A O 1
ATOM 915 N N . GLY A 1 116 ? -2.451 -1.388 8.154 1.00 84.38 116 GLY A N 1
ATOM 916 C CA . GLY A 1 116 ? -2.312 -1.536 9.598 1.00 84.38 116 GLY A CA 1
ATOM 917 C C . GLY A 1 116 ? -2.927 -0.372 10.377 1.00 84.38 116 GLY A C 1
ATOM 918 O O . GLY A 1 116 ? -3.528 -0.581 11.431 1.00 84.38 116 GLY A O 1
ATOM 919 N N . PHE A 1 117 ? -2.841 0.851 9.849 1.00 83.00 117 PHE A N 1
ATOM 920 C CA . PHE A 1 117 ? -3.463 2.033 10.441 1.00 83.00 117 PHE A CA 1
ATOM 921 C C . PHE A 1 117 ? -4.993 1.963 10.400 1.00 83.00 117 PHE A C 1
ATOM 923 O O . PHE A 1 117 ? -5.650 2.221 11.409 1.00 83.00 117 PHE A O 1
ATOM 930 N N . ILE A 1 118 ? -5.566 1.549 9.266 1.00 85.00 118 ILE A N 1
ATOM 931 C CA . ILE A 1 118 ? -7.010 1.314 9.127 1.00 85.00 118 ILE A CA 1
ATOM 932 C C . ILE A 1 118 ? -7.494 0.270 10.142 1.00 85.00 118 ILE A C 1
ATOM 934 O O . ILE A 1 118 ? -8.498 0.492 10.824 1.00 85.00 118 ILE A O 1
ATOM 938 N N . LEU A 1 119 ? -6.772 -0.847 10.276 1.00 83.44 119 LEU A N 1
ATOM 939 C CA . LEU A 1 119 ? -7.096 -1.892 11.250 1.00 83.44 119 LEU A CA 1
ATOM 940 C C . LEU A 1 119 ? -7.001 -1.371 12.689 1.00 83.44 119 LEU A C 1
ATOM 942 O O . LEU A 1 119 ? -7.880 -1.650 13.502 1.00 83.44 119 LEU A O 1
ATOM 946 N N . ASN A 1 120 ? -5.984 -0.561 12.990 1.00 80.56 120 ASN A N 1
ATOM 947 C CA . ASN A 1 120 ? -5.814 0.053 14.303 1.00 80.56 120 ASN A CA 1
ATOM 948 C C . ASN A 1 120 ? -6.960 1.015 14.660 1.00 80.56 120 ASN A C 1
ATOM 950 O O . ASN A 1 120 ? -7.448 1.000 15.789 1.00 80.56 120 ASN A O 1
ATOM 954 N N . LEU A 1 121 ? -7.423 1.834 13.711 1.00 76.19 121 LEU A N 1
ATOM 955 C CA . LEU A 1 121 ? -8.572 2.723 13.921 1.00 76.19 121 LEU A CA 1
ATOM 956 C C . LEU A 1 121 ? -9.877 1.952 14.116 1.00 76.19 121 LEU A C 1
ATOM 958 O O . LEU A 1 121 ? -10.698 2.325 14.955 1.00 76.19 121 LEU A O 1
ATOM 962 N N . ARG A 1 122 ? -10.078 0.873 13.355 1.00 79.94 122 ARG A N 1
ATOM 963 C CA . ARG A 1 122 ? -11.272 0.035 13.486 1.00 79.94 122 ARG A CA 1
ATOM 964 C C . ARG A 1 122 ? -11.313 -0.678 14.836 1.00 79.94 122 ARG A C 1
ATOM 966 O O . ARG A 1 122 ? -12.342 -0.628 15.500 1.00 79.94 122 ARG A O 1
ATOM 973 N N . ALA A 1 123 ? -10.190 -1.240 15.278 1.00 75.50 123 ALA A N 1
ATOM 974 C CA . ALA A 1 123 ? -10.080 -1.853 16.599 1.00 75.50 123 ALA A CA 1
ATOM 975 C C . ALA A 1 123 ? -10.374 -0.846 17.728 1.00 75.50 123 ALA A C 1
ATOM 977 O O . ALA A 1 123 ? -11.102 -1.164 18.664 1.00 75.50 123 ALA A O 1
ATOM 978 N N . GLN A 1 124 ? -9.872 0.391 17.619 1.00 73.25 124 GLN A N 1
ATOM 979 C CA . GLN A 1 124 ? -10.201 1.462 18.569 1.00 73.25 124 GLN A CA 1
ATOM 980 C C . GLN A 1 124 ? -11.700 1.800 18.567 1.00 73.25 124 GLN A C 1
ATOM 982 O O . GLN A 1 124 ? -12.287 1.973 19.632 1.00 73.25 124 GLN A O 1
ATOM 987 N N . LYS A 1 125 ? -12.340 1.851 17.391 1.00 73.62 125 LYS A N 1
ATOM 988 C CA . LYS A 1 125 ? -13.788 2.076 17.276 1.00 73.62 125 LYS A CA 1
ATOM 989 C C . LYS A 1 125 ? -14.604 0.983 17.962 1.00 73.62 125 LYS A C 1
ATOM 991 O O . LYS A 1 125 ? -15.501 1.310 18.732 1.00 73.62 125 LYS A O 1
ATOM 996 N N . GLU A 1 126 ? -14.283 -0.281 17.709 1.00 73.38 126 GLU A N 1
ATOM 997 C CA . GLU A 1 126 ? -14.975 -1.419 18.328 1.00 73.38 126 GLU A CA 1
ATOM 998 C C . GLU A 1 126 ? -14.798 -1.429 19.851 1.00 73.38 126 GLU A C 1
ATOM 1000 O O . GLU A 1 126 ? -15.761 -1.658 20.579 1.00 73.38 126 GLU A O 1
ATOM 1005 N N . ASN A 1 127 ? -13.601 -1.091 20.346 1.00 70.75 127 ASN A N 1
ATOM 1006 C CA . ASN A 1 127 ? -13.363 -0.954 21.782 1.00 70.75 127 ASN A CA 1
ATOM 1007 C C . ASN A 1 127 ? -14.262 0.133 22.395 1.00 70.75 127 ASN A C 1
ATOM 1009 O O . ASN A 1 127 ? -14.922 -0.120 23.398 1.00 70.75 127 ASN A O 1
ATOM 1013 N N . VAL A 1 128 ? -14.342 1.323 21.785 1.00 68.38 128 VAL A N 1
ATOM 1014 C CA . VAL A 1 128 ? -15.224 2.404 22.271 1.00 68.38 128 VAL A CA 1
ATOM 1015 C C . VAL A 1 128 ? -16.694 1.971 22.279 1.00 68.38 128 VAL A C 1
ATOM 1017 O O . VAL A 1 128 ? -17.397 2.257 23.244 1.00 68.38 128 VAL A O 1
ATOM 1020 N N . GLU A 1 129 ? -17.157 1.255 21.250 1.00 68.38 129 GLU A N 1
ATOM 1021 C CA . GLU A 1 129 ? -18.538 0.749 21.177 1.00 68.38 129 GLU A CA 1
ATOM 1022 C C . GLU A 1 129 ? -18.842 -0.303 22.256 1.00 68.38 129 GLU A C 1
ATOM 1024 O O . GLU A 1 129 ? -19.955 -0.340 22.776 1.00 68.38 129 GLU A O 1
ATOM 1029 N N . GLN A 1 130 ? -17.859 -1.123 22.633 1.00 66.12 130 GLN A N 1
ATOM 1030 C CA . GLN A 1 130 ? -18.023 -2.136 23.675 1.00 66.12 130 GLN A CA 1
ATOM 1031 C C . GLN A 1 130 ? -18.025 -1.542 25.095 1.00 66.12 130 GLN A C 1
ATOM 1033 O O . GLN A 1 130 ? -18.707 -2.062 25.976 1.00 66.12 130 GLN A O 1
ATOM 1038 N N . PHE A 1 131 ? -17.280 -0.458 25.331 1.00 62.34 131 PHE A N 1
ATOM 1039 C CA . PHE A 1 131 ? -17.174 0.179 26.649 1.00 62.34 131 PHE A CA 1
ATOM 1040 C C . PHE A 1 131 ? -18.285 1.192 26.966 1.00 62.34 131 PHE A C 1
ATOM 1042 O O . PHE A 1 131 ? -18.484 1.508 28.134 1.00 62.34 131 PHE A O 1
ATOM 1049 N N . ASP A 1 132 ? -19.054 1.656 25.977 1.00 59.94 132 ASP A N 1
ATOM 1050 C CA . ASP A 1 132 ? -20.230 2.527 26.191 1.00 59.94 132 ASP A CA 1
ATOM 1051 C C . ASP A 1 132 ? -21.340 1.830 27.024 1.00 59.94 132 ASP A C 1
ATOM 1053 O O . ASP A 1 132 ? -22.280 2.476 27.482 1.00 59.94 132 ASP A O 1
ATOM 1057 N N . GLN A 1 133 ? -21.225 0.513 27.260 1.00 55.91 133 GLN A N 1
ATOM 1058 C CA . GLN A 1 133 ? -22.101 -0.277 28.135 1.00 55.91 133 GLN A CA 1
ATOM 1059 C C . GLN A 1 133 ? -21.669 -0.326 29.613 1.00 55.91 133 GLN A C 1
ATOM 1061 O O . GLN A 1 133 ? -22.490 -0.706 30.446 1.00 55.91 133 GLN A O 1
ATOM 1066 N N . ASP A 1 134 ? -20.435 0.056 29.966 1.00 51.28 134 ASP A N 1
ATOM 1067 C CA . ASP A 1 134 ? -19.893 -0.117 31.322 1.00 51.28 134 ASP A CA 1
ATOM 1068 C C . ASP A 1 134 ? -19.461 1.238 31.916 1.00 51.28 134 ASP A C 1
ATOM 1070 O O . ASP A 1 134 ? -18.566 1.924 31.421 1.00 51.28 134 ASP A O 1
ATOM 1074 N N . SER A 1 135 ? -20.152 1.686 32.967 1.00 50.81 135 SER A N 1
ATOM 1075 C CA . SER A 1 135 ? -20.249 3.098 33.391 1.00 50.81 135 SER A CA 1
ATOM 1076 C C . SER A 1 135 ? -19.009 3.686 34.096 1.00 50.81 135 SER A C 1
ATOM 1078 O O . SER A 1 135 ? -19.117 4.694 34.793 1.00 50.81 135 SER A O 1
ATOM 1080 N N . SER A 1 136 ? -17.824 3.090 33.951 1.00 49.41 136 SER A N 1
ATOM 1081 C CA . SER A 1 136 ? -16.633 3.401 34.766 1.00 49.41 136 SER A CA 1
ATOM 1082 C C . SER A 1 136 ? -15.533 4.223 34.060 1.00 49.41 136 SER A C 1
ATOM 1084 O O . SER A 1 136 ? -14.442 4.395 34.601 1.00 49.41 136 SER A O 1
ATOM 1086 N N . LEU A 1 137 ? -15.790 4.786 32.871 1.00 51.28 137 LEU A N 1
ATOM 1087 C CA . LEU A 1 137 ? -14.724 5.127 31.910 1.00 51.28 137 LEU A CA 1
ATOM 1088 C C . LEU A 1 137 ? -14.529 6.617 31.547 1.00 51.28 137 LEU A C 1
ATOM 1090 O O . LEU A 1 137 ? -14.044 6.937 30.465 1.00 51.28 137 LEU A O 1
ATOM 1094 N N . VAL A 1 138 ? -14.832 7.565 32.437 1.00 51.66 138 VAL A N 1
ATOM 1095 C CA . VAL A 1 138 ? -14.642 9.006 32.131 1.00 51.66 138 VAL A CA 1
ATOM 1096 C C . VAL A 1 138 ? -13.164 9.452 32.192 1.00 51.66 138 VAL A C 1
ATOM 1098 O O . VAL A 1 138 ? -12.782 10.396 31.502 1.00 51.66 138 VAL A O 1
ATOM 1101 N N . ILE A 1 139 ? -12.304 8.767 32.959 1.00 46.41 139 ILE A N 1
ATOM 1102 C CA . ILE A 1 139 ? -10.910 9.205 33.214 1.00 46.41 139 ILE A CA 1
ATOM 1103 C C . ILE A 1 139 ? -9.894 8.632 32.202 1.00 46.41 139 ILE A C 1
ATOM 1105 O O . ILE A 1 139 ? -8.906 9.287 31.886 1.00 46.41 139 ILE A O 1
ATOM 1109 N N . LEU A 1 140 ? -10.145 7.457 31.617 1.00 49.91 140 LEU A N 1
ATOM 1110 C CA . LEU A 1 140 ? -9.259 6.841 30.608 1.00 49.91 140 LEU A CA 1
ATOM 1111 C C . LEU A 1 140 ? -9.450 7.435 29.192 1.00 49.91 140 LEU A C 1
ATOM 1113 O O . LEU A 1 140 ? -8.548 7.358 28.359 1.00 49.91 140 LEU A O 1
ATOM 1117 N N . GLN A 1 141 ? -10.583 8.096 28.923 1.00 51.50 141 GLN A N 1
ATOM 1118 C CA . GLN A 1 141 ? -10.906 8.664 27.606 1.00 51.50 141 GLN A CA 1
ATOM 1119 C C . GLN A 1 141 ? -10.093 9.917 27.226 1.00 51.50 141 GLN A C 1
ATOM 1121 O O . GLN A 1 141 ? -9.994 10.240 26.041 1.00 51.50 141 GLN A O 1
ATOM 1126 N N . THR A 1 142 ? -9.516 10.656 28.178 1.00 48.81 142 THR A N 1
ATOM 1127 C CA . THR A 1 142 ? -8.738 11.877 27.881 1.00 48.81 142 THR A CA 1
ATOM 1128 C C . THR A 1 142 ? -7.344 11.562 27.339 1.00 48.81 142 THR A C 1
ATOM 1130 O O . THR A 1 142 ? -6.912 12.210 26.386 1.00 48.81 142 THR A O 1
ATOM 1133 N N . ASN A 1 143 ? -6.681 10.532 27.873 1.00 49.25 143 ASN A N 1
ATOM 1134 C CA . ASN A 1 143 ? -5.348 10.110 27.431 1.00 49.25 143 ASN A CA 1
ATOM 1135 C C . ASN A 1 143 ? -5.398 9.423 26.046 1.00 49.25 143 ASN A C 1
ATOM 1137 O O . ASN A 1 143 ? -4.582 9.695 25.165 1.00 49.25 143 ASN A O 1
ATOM 1141 N N . GLU A 1 144 ? -6.438 8.618 25.797 1.00 52.88 144 GLU A N 1
ATOM 1142 C CA . GLU A 1 144 ? -6.706 8.004 24.486 1.00 52.88 144 GLU A CA 1
ATOM 1143 C C . GLU A 1 144 ? -6.997 9.057 23.396 1.00 52.88 144 GLU A C 1
ATOM 1145 O O . GLU A 1 144 ? -6.449 8.977 22.297 1.00 52.88 144 GLU A O 1
ATOM 1150 N N . ARG A 1 145 ? -7.777 10.111 23.698 1.00 51.34 145 ARG A N 1
ATOM 1151 C CA . ARG A 1 145 ? -8.063 11.207 22.745 1.00 51.34 145 ARG A CA 1
ATOM 1152 C C . ARG A 1 145 ? -6.802 11.932 22.268 1.00 51.34 145 ARG A C 1
ATOM 1154 O O . ARG A 1 145 ? -6.716 12.305 21.098 1.00 51.34 145 ARG A O 1
ATOM 1161 N N . GLN A 1 146 ? -5.833 12.138 23.158 1.00 49.25 146 GLN A N 1
ATOM 1162 C CA . GLN A 1 146 ? -4.586 12.830 22.827 1.00 49.25 146 GLN A CA 1
ATOM 1163 C C . GLN A 1 146 ? -3.685 11.954 21.934 1.00 49.25 146 GLN A C 1
ATOM 1165 O O . GLN A 1 146 ? -3.099 12.450 20.970 1.00 49.25 146 GLN A O 1
ATOM 1170 N N . SER A 1 147 ? -3.679 10.635 22.168 1.00 58.97 147 SER A N 1
ATOM 1171 C CA . SER A 1 147 ? -3.035 9.638 21.298 1.00 58.97 147 SER A CA 1
ATOM 1172 C C . SER A 1 147 ? -3.685 9.561 19.905 1.00 58.97 147 SER A C 1
ATOM 1174 O O . SER A 1 147 ? -2.987 9.493 18.892 1.00 58.97 147 SER A O 1
ATOM 1176 N N . MET A 1 148 ? -5.016 9.656 19.818 1.00 58.12 148 MET A N 1
ATOM 1177 C CA . MET A 1 148 ? -5.764 9.602 18.552 1.00 58.12 148 MET A CA 1
ATOM 1178 C C . MET A 1 148 ? -5.538 10.812 17.638 1.00 58.12 148 MET A C 1
ATOM 1180 O O . MET A 1 148 ? -5.430 10.658 16.420 1.00 58.12 148 MET A O 1
ATOM 1184 N N . MET A 1 149 ? -5.464 12.018 18.209 1.00 59.28 149 MET A N 1
ATOM 1185 C CA . MET A 1 149 ? -5.170 13.241 17.454 1.00 59.28 149 MET A CA 1
ATOM 1186 C C . MET A 1 149 ? -3.741 13.195 16.887 1.00 59.28 149 MET A C 1
ATOM 1188 O O . MET A 1 149 ? -3.524 13.518 15.719 1.00 59.28 149 MET A O 1
ATOM 1192 N N . GLY A 1 150 ? -2.781 12.708 17.685 1.00 62.31 150 GLY A N 1
ATOM 1193 C CA . GLY A 1 150 ? -1.400 12.487 17.249 1.00 62.31 150 GLY A CA 1
ATOM 1194 C C . GLY A 1 150 ? -1.280 11.441 16.136 1.00 62.31 150 GLY A C 1
ATOM 1195 O O . GLY A 1 150 ? -0.528 11.642 15.188 1.00 62.31 150 GLY A O 1
ATOM 1196 N N . GLN A 1 151 ? -2.071 10.365 16.191 1.00 66.38 151 GLN A N 1
ATOM 1197 C CA . GLN A 1 1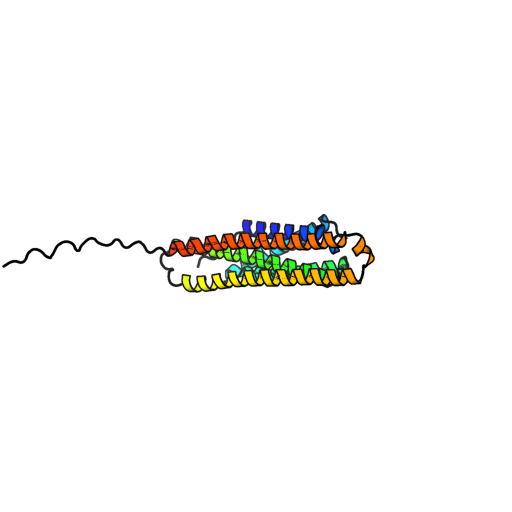51 ? -2.132 9.351 15.130 1.00 66.38 151 GLN A CA 1
ATOM 1198 C C . GLN A 1 151 ? -2.662 9.918 13.802 1.00 66.38 151 GLN A C 1
ATOM 1200 O O . GLN A 1 151 ? -2.109 9.610 12.748 1.00 66.38 151 GLN A O 1
ATOM 1205 N N . ALA A 1 152 ? -3.695 10.767 13.835 1.00 65.88 152 ALA A N 1
ATOM 1206 C CA . ALA A 1 152 ? -4.245 11.403 12.635 1.00 65.88 152 ALA A CA 1
ATOM 1207 C C . ALA A 1 152 ? -3.267 12.414 12.009 1.00 65.88 152 ALA A C 1
ATOM 1209 O O . ALA A 1 152 ? -3.051 12.386 10.798 1.00 65.88 152 ALA A O 1
ATOM 1210 N N . ILE A 1 153 ? -2.627 13.258 12.827 1.00 70.69 153 ILE A N 1
ATOM 1211 C CA . ILE A 1 153 ? -1.590 14.194 12.360 1.00 70.69 153 ILE A CA 1
ATOM 1212 C C . ILE A 1 153 ? -0.390 13.423 11.800 1.00 70.69 153 ILE A C 1
ATOM 1214 O O . ILE A 1 153 ? 0.100 13.755 10.724 1.00 70.69 153 ILE A O 1
ATOM 1218 N N . GLY A 1 154 ? 0.046 12.359 12.482 1.00 71.81 154 GLY A N 1
ATOM 1219 C CA . GLY A 1 154 ? 1.129 11.492 12.021 1.00 71.81 154 GLY A CA 1
ATOM 1220 C C . GLY A 1 154 ? 0.826 10.830 10.677 1.00 71.81 154 GLY A C 1
ATOM 1221 O O . GLY A 1 154 ? 1.705 10.763 9.824 1.00 71.81 154 GLY A O 1
ATOM 1222 N N . LEU A 1 155 ? -0.421 10.407 10.445 1.00 70.94 155 LEU A N 1
ATOM 1223 C CA . LEU A 1 155 ? -0.841 9.892 9.145 1.00 70.94 155 LEU A CA 1
ATOM 1224 C C . LEU A 1 155 ? -0.818 10.977 8.064 1.00 70.94 155 LEU A C 1
ATOM 1226 O O . LEU A 1 155 ? -0.313 10.718 6.979 1.00 70.94 155 LEU A O 1
ATOM 1230 N N . VAL A 1 156 ? -1.361 12.169 8.329 1.00 72.88 156 VAL A N 1
ATOM 1231 C CA . VAL A 1 156 ? -1.344 13.271 7.350 1.00 72.88 156 VAL A CA 1
ATOM 1232 C C . VAL A 1 156 ? 0.095 13.644 6.997 1.00 72.88 156 VAL A C 1
ATOM 1234 O O . VAL A 1 156 ? 0.420 13.766 5.820 1.00 72.88 156 VAL A O 1
ATOM 1237 N N . LEU A 1 157 ? 0.977 13.744 7.996 1.00 79.44 157 LEU A N 1
ATOM 1238 C CA . LEU A 1 157 ? 2.407 13.963 7.782 1.00 79.44 157 LEU A CA 1
ATOM 1239 C C . LEU A 1 157 ? 3.036 12.833 6.966 1.00 79.44 157 LEU A C 1
ATOM 1241 O O . LEU A 1 157 ? 3.758 13.114 6.016 1.00 79.44 157 LEU A O 1
ATOM 1245 N N . LEU A 1 158 ? 2.737 11.569 7.276 1.00 79.69 158 LEU A N 1
ATOM 1246 C CA . LEU A 1 158 ? 3.245 10.436 6.505 1.00 79.69 158 LEU A CA 1
ATOM 1247 C C . LEU A 1 158 ? 2.765 10.474 5.050 1.00 79.69 158 LEU A C 1
ATOM 1249 O O . LEU A 1 158 ? 3.559 10.225 4.146 1.00 79.69 158 LEU A O 1
ATOM 1253 N N . LEU A 1 159 ? 1.488 10.777 4.816 1.00 76.31 159 LEU A N 1
ATOM 1254 C CA . LEU A 1 159 ? 0.913 10.893 3.477 1.00 76.31 159 LEU A CA 1
ATOM 1255 C C . LEU A 1 159 ? 1.583 12.020 2.690 1.00 76.31 159 LEU A C 1
ATOM 1257 O O . LEU A 1 159 ? 1.933 11.808 1.535 1.00 76.31 159 LEU A O 1
ATOM 1261 N N . LEU A 1 160 ? 1.819 13.178 3.316 1.00 76.06 160 LEU A N 1
ATOM 1262 C CA . LEU A 1 160 ? 2.538 14.292 2.695 1.00 76.06 160 LEU A CA 1
ATOM 1263 C C . LEU A 1 160 ? 3.989 13.927 2.385 1.00 76.06 160 LEU A C 1
ATOM 1265 O O . LEU A 1 160 ? 4.426 14.101 1.255 1.00 76.06 160 LEU A O 1
ATOM 1269 N N . VAL A 1 161 ? 4.720 13.370 3.354 1.00 81.38 161 VAL A N 1
ATOM 1270 C CA . VAL A 1 161 ? 6.107 12.912 3.163 1.00 81.38 161 VAL A CA 1
ATOM 1271 C C . VAL A 1 161 ? 6.179 11.893 2.035 1.00 81.38 161 VAL A C 1
ATOM 1273 O O . VAL A 1 161 ? 7.062 11.959 1.189 1.00 81.38 161 VAL A O 1
ATOM 1276 N N . THR A 1 162 ? 5.222 10.977 1.980 1.00 76.81 162 THR A N 1
ATOM 1277 C CA . THR A 1 162 ? 5.184 9.956 0.941 1.00 76.81 162 THR A CA 1
ATOM 1278 C C . THR A 1 162 ? 4.851 10.537 -0.417 1.00 76.81 162 THR A C 1
ATOM 1280 O O . THR A 1 162 ? 5.500 10.188 -1.402 1.00 76.81 162 THR A O 1
ATOM 1283 N N . LEU A 1 163 ? 3.875 11.434 -0.493 1.00 74.75 163 LEU A N 1
ATOM 1284 C CA . LEU A 1 163 ? 3.573 12.141 -1.725 1.00 74.75 163 LEU A CA 1
ATOM 1285 C C . LEU A 1 163 ? 4.823 12.872 -2.229 1.00 74.75 163 LEU A C 1
ATOM 1287 O O . LEU A 1 163 ? 5.165 12.739 -3.395 1.00 74.75 163 LEU A O 1
ATOM 1291 N N . THR A 1 164 ? 5.558 13.548 -1.343 1.00 77.75 164 THR A N 1
ATOM 1292 C CA . THR A 1 164 ? 6.819 14.216 -1.684 1.00 77.75 164 THR A CA 1
ATOM 1293 C C . THR A 1 164 ? 7.879 13.226 -2.161 1.00 77.75 164 THR A C 1
ATOM 1295 O O . THR A 1 164 ? 8.452 13.438 -3.220 1.00 77.75 164 THR A O 1
ATOM 1298 N N . ILE A 1 165 ? 8.119 12.122 -1.444 1.00 82.38 165 ILE A N 1
ATOM 1299 C CA . ILE A 1 165 ? 9.124 11.115 -1.830 1.00 82.38 165 ILE A CA 1
ATOM 1300 C C . ILE A 1 165 ? 8.768 10.471 -3.173 1.00 82.38 165 ILE A C 1
ATOM 1302 O O . ILE A 1 165 ? 9.632 10.337 -4.036 1.00 82.38 165 ILE A O 1
ATOM 1306 N N . THR A 1 166 ? 7.506 10.085 -3.370 1.00 75.62 166 THR A N 1
ATOM 1307 C CA . THR A 1 166 ? 7.044 9.483 -4.631 1.00 75.62 166 THR A CA 1
ATOM 1308 C C . THR A 1 166 ? 7.152 10.470 -5.785 1.00 75.62 166 THR A C 1
ATOM 1310 O O . THR A 1 166 ? 7.667 10.101 -6.836 1.00 75.62 166 THR A O 1
ATOM 1313 N N . LEU A 1 167 ? 6.770 11.733 -5.574 1.00 72.38 167 LEU A N 1
ATOM 1314 C CA . LEU A 1 167 ? 6.960 12.812 -6.543 1.00 72.38 167 LEU A CA 1
ATOM 1315 C C . LEU A 1 167 ? 8.431 13.047 -6.872 1.00 72.38 167 LEU A C 1
ATOM 1317 O O . LEU A 1 167 ? 8.772 13.152 -8.044 1.00 72.38 167 LEU A O 1
ATOM 1321 N N . SER A 1 168 ? 9.310 13.086 -5.871 1.00 74.94 168 SER A N 1
ATOM 1322 C CA . SER A 1 168 ? 10.750 13.221 -6.086 1.00 74.94 168 SER A CA 1
ATOM 1323 C C . SER A 1 168 ? 11.321 12.022 -6.842 1.00 74.94 168 SER A C 1
ATOM 1325 O O . SER A 1 168 ? 12.112 12.218 -7.753 1.00 74.94 168 SER A O 1
ATOM 1327 N N . MET A 1 169 ? 10.899 10.791 -6.536 1.00 70.38 169 MET A N 1
ATOM 1328 C CA . MET A 1 169 ? 11.336 9.597 -7.273 1.00 70.38 169 MET A CA 1
ATOM 1329 C C . MET A 1 169 ? 10.852 9.578 -8.724 1.00 70.38 169 MET A C 1
ATOM 1331 O O . MET A 1 169 ? 11.564 9.081 -9.596 1.00 70.38 169 MET A O 1
ATOM 1335 N N . VAL A 1 170 ? 9.649 10.087 -8.993 1.00 69.12 170 VAL A N 1
ATOM 1336 C CA . VAL A 1 170 ? 9.149 10.269 -10.361 1.00 69.12 170 VAL A CA 1
ATOM 1337 C C . VAL A 1 170 ? 9.969 11.356 -11.060 1.00 69.12 170 VAL A C 1
ATOM 1339 O O . VAL A 1 170 ? 10.600 11.069 -12.067 1.00 69.12 170 VAL A O 1
ATOM 1342 N N . ALA A 1 171 ? 10.108 12.537 -10.456 1.00 69.19 171 ALA A N 1
ATOM 1343 C CA . ALA A 1 171 ? 10.838 13.663 -11.037 1.00 69.19 171 ALA A CA 1
ATOM 1344 C C . ALA A 1 171 ? 12.325 13.367 -11.310 1.00 69.19 171 ALA A C 1
ATOM 1346 O O . ALA A 1 171 ? 12.837 13.741 -12.361 1.00 69.19 171 ALA A O 1
ATOM 1347 N N . LEU A 1 172 ? 13.027 12.681 -10.400 1.00 69.19 172 LEU A N 1
ATOM 1348 C CA . LEU A 1 172 ? 14.431 12.296 -10.596 1.00 69.19 172 LEU A CA 1
ATOM 1349 C C . LEU A 1 172 ? 14.584 11.314 -11.760 1.00 69.19 172 LEU A C 1
ATOM 1351 O O . LEU A 1 172 ? 15.499 11.458 -12.570 1.00 69.19 172 LEU A O 1
ATOM 1355 N N . LYS A 1 173 ? 13.660 10.352 -11.881 1.00 66.56 173 LYS A N 1
ATOM 1356 C CA . LYS A 1 173 ? 13.621 9.443 -13.027 1.00 66.56 173 LYS A CA 1
ATOM 1357 C C . LYS A 1 173 ? 13.331 10.206 -14.318 1.00 66.56 173 LYS A C 1
ATOM 1359 O O . LYS A 1 173 ? 13.961 9.920 -15.329 1.00 66.56 173 LYS A O 1
ATOM 1364 N N . ASP A 1 174 ? 12.423 11.174 -14.275 1.00 65.69 174 ASP A N 1
ATOM 1365 C CA . ASP A 1 174 ? 12.030 11.962 -15.441 1.00 65.69 174 ASP A CA 1
ATOM 1366 C C . ASP A 1 174 ? 13.183 12.829 -15.950 1.00 65.69 174 ASP A C 1
ATOM 1368 O O . ASP A 1 174 ? 13.436 12.841 -17.150 1.00 65.69 174 ASP A O 1
ATOM 1372 N N . VAL A 1 175 ? 13.931 13.489 -15.056 1.00 63.62 175 VAL A N 1
ATOM 1373 C CA . VAL A 1 175 ? 15.124 14.274 -15.421 1.00 63.62 175 VAL A CA 1
ATOM 1374 C C . VAL A 1 175 ? 16.209 13.372 -16.010 1.00 63.62 175 VAL A C 1
ATOM 1376 O O . VAL A 1 175 ? 16.721 13.665 -17.089 1.00 63.62 175 VAL A O 1
ATOM 1379 N N . PHE A 1 176 ? 16.503 12.240 -15.362 1.00 64.75 176 PHE A N 1
ATOM 1380 C CA . PHE A 1 176 ? 17.520 11.295 -15.836 1.00 64.75 176 PHE A CA 1
ATOM 1381 C C . PHE A 1 176 ? 17.155 10.677 -17.195 1.00 64.75 176 PHE A C 1
ATOM 1383 O O . PHE A 1 176 ? 18.011 10.476 -18.059 1.00 64.75 176 PHE A O 1
ATOM 1390 N N . TRP A 1 177 ? 15.867 10.398 -17.407 1.00 60.66 177 TRP A N 1
ATOM 1391 C CA . TRP A 1 177 ? 15.352 9.856 -18.659 1.00 60.66 177 TRP A CA 1
ATOM 1392 C C . TRP A 1 177 ? 15.375 10.890 -19.792 1.00 60.66 177 TRP A C 1
ATOM 1394 O O . TRP A 1 177 ? 15.706 10.527 -20.923 1.00 60.66 177 TRP A O 1
ATOM 1404 N N . LEU A 1 178 ? 15.077 12.164 -19.492 1.00 61.59 178 LEU A N 1
ATOM 1405 C CA . LEU A 1 178 ? 15.120 13.276 -20.451 1.00 61.59 178 LEU A CA 1
ATOM 1406 C C . LEU A 1 178 ? 16.545 13.562 -20.939 1.00 61.59 178 LEU A C 1
ATOM 1408 O O . LEU A 1 178 ? 16.743 13.862 -22.113 1.00 61.59 178 LEU A O 1
ATOM 1412 N N . GLU A 1 179 ? 17.527 13.442 -20.046 1.00 61.66 179 GLU A N 1
ATOM 1413 C CA . GLU A 1 179 ? 18.943 13.651 -20.356 1.00 61.66 179 GLU A CA 1
ATOM 1414 C C . GLU A 1 179 ? 19.503 12.556 -21.283 1.00 61.66 179 GLU A C 1
ATOM 1416 O O . GLU A 1 179 ? 20.307 12.844 -22.165 1.00 61.66 179 GLU A O 1
ATOM 1421 N N . HIS A 1 180 ? 19.024 11.313 -21.147 1.00 64.50 180 HIS A N 1
ATOM 1422 C CA . HIS A 1 180 ? 19.544 10.158 -21.893 1.00 64.50 180 HIS A CA 1
ATOM 1423 C C . HIS A 1 180 ? 18.723 9.755 -23.136 1.00 64.50 180 HIS A C 1
ATOM 1425 O O . HIS A 1 180 ? 19.155 8.872 -23.875 1.00 64.50 180 HIS A O 1
ATOM 1431 N N . ASN A 1 181 ? 17.545 10.347 -23.390 1.00 60.38 181 ASN A N 1
ATOM 1432 C CA . ASN A 1 181 ? 16.685 9.999 -24.540 1.00 60.38 181 ASN A CA 1
ATOM 1433 C C . ASN A 1 181 ? 16.067 11.238 -25.230 1.00 60.38 181 ASN A C 1
ATOM 1435 O O . ASN A 1 181 ? 14.838 11.380 -25.247 1.00 60.38 181 ASN A O 1
ATOM 1439 N N . PRO A 1 182 ? 16.875 12.121 -25.849 1.00 60.72 182 PRO A N 1
ATOM 1440 C CA . PRO A 1 182 ? 16.381 13.352 -26.477 1.00 60.72 182 PRO A CA 1
ATOM 1441 C C . PRO A 1 182 ? 15.391 13.095 -27.629 1.00 60.72 182 PRO A C 1
ATOM 1443 O O . PRO A 1 182 ? 14.473 13.883 -27.845 1.00 60.72 182 PRO A O 1
ATOM 1446 N N . GLU A 1 183 ? 15.508 11.961 -28.327 1.00 57.34 183 GLU A N 1
ATOM 1447 C CA . GLU A 1 183 ? 14.691 11.646 -29.509 1.00 57.34 183 GLU A CA 1
ATOM 1448 C C . GLU A 1 183 ? 13.245 11.245 -29.175 1.00 57.34 183 GLU A C 1
ATOM 1450 O O . GLU A 1 183 ? 12.326 11.531 -29.937 1.00 57.34 183 GLU A O 1
ATOM 1455 N N . ARG A 1 184 ? 12.992 10.659 -27.996 1.00 53.28 184 ARG A N 1
ATOM 1456 C CA . ARG A 1 184 ? 11.628 10.290 -27.561 1.00 53.28 184 ARG A CA 1
ATOM 1457 C C . ARG A 1 184 ? 10.860 11.431 -26.895 1.00 53.28 184 ARG A C 1
ATOM 1459 O O . ARG A 1 184 ? 9.654 11.312 -26.679 1.00 53.28 184 ARG A O 1
ATOM 1466 N N . VAL A 1 185 ? 11.520 12.553 -26.602 1.00 53.94 185 VAL A N 1
ATOM 1467 C CA . VAL A 1 185 ? 10.852 13.792 -26.163 1.00 53.94 185 VAL A CA 1
ATOM 1468 C C . VAL A 1 185 ? 9.983 14.367 -27.290 1.00 53.94 185 VAL A C 1
ATOM 1470 O O . VAL A 1 185 ? 8.940 14.961 -27.008 1.00 53.94 185 VAL A O 1
ATOM 1473 N N . LEU A 1 186 ? 10.372 14.128 -28.548 1.00 51.31 186 LEU A N 1
ATOM 1474 C CA . LEU A 1 186 ? 9.637 14.532 -29.750 1.00 51.31 186 LEU A CA 1
ATOM 1475 C C . LEU A 1 186 ? 8.382 13.678 -30.008 1.00 51.31 186 LEU A C 1
ATOM 1477 O O . LEU A 1 186 ? 7.425 14.180 -30.587 1.00 51.31 186 LEU A O 1
ATOM 1481 N N . ASP A 1 187 ? 8.349 12.435 -29.517 1.00 56.62 187 ASP A N 1
ATOM 1482 C CA . ASP A 1 187 ? 7.290 11.450 -29.804 1.00 56.62 187 ASP A CA 1
ATOM 1483 C C . ASP A 1 187 ? 6.157 11.431 -28.746 1.00 56.62 187 ASP A C 1
ATOM 1485 O O . ASP A 1 187 ? 5.170 10.708 -28.860 1.00 56.62 187 ASP A O 1
ATOM 1489 N N . GLY A 1 188 ? 6.282 12.217 -27.666 1.00 58.44 188 GLY A N 1
ATOM 1490 C CA . GLY A 1 188 ? 5.218 12.469 -26.675 1.00 58.44 188 GLY A CA 1
ATOM 1491 C C . GLY A 1 188 ? 4.814 11.296 -25.759 1.00 58.44 188 GLY A C 1
ATOM 1492 O O . GLY A 1 188 ? 4.208 11.528 -24.709 1.00 58.44 188 GLY A O 1
ATOM 1493 N N . SER A 1 189 ? 5.188 10.057 -26.085 1.00 61.62 189 SER A N 1
ATOM 1494 C CA . SER A 1 189 ? 4.817 8.836 -25.348 1.00 61.62 189 SER A CA 1
ATOM 1495 C C . SER A 1 189 ? 5.363 8.789 -23.914 1.00 61.62 189 SER A C 1
ATOM 1497 O O . SER A 1 189 ? 4.651 8.387 -22.990 1.00 61.62 189 SER A O 1
ATOM 1499 N N . GLY A 1 190 ? 6.580 9.300 -23.691 1.00 59.34 190 GLY A N 1
ATOM 1500 C CA . GLY A 1 190 ? 7.198 9.366 -22.360 1.00 59.34 190 GLY A CA 1
ATOM 1501 C C . GLY A 1 190 ? 6.414 10.239 -21.372 1.00 59.34 190 GLY A C 1
ATOM 1502 O O . GLY A 1 190 ? 6.207 9.849 -20.225 1.00 59.34 190 GLY A O 1
ATOM 1503 N N . LYS A 1 191 ? 5.873 11.377 -21.831 1.00 64.56 191 LYS A N 1
ATOM 1504 C CA . LYS A 1 191 ? 5.078 12.296 -20.992 1.00 64.56 191 LYS A CA 1
ATOM 1505 C C . LYS A 1 191 ? 3.777 11.651 -20.508 1.00 64.56 191 LYS A C 1
ATOM 1507 O O . LYS A 1 191 ? 3.371 11.852 -19.364 1.00 64.56 191 LYS A O 1
ATOM 1512 N N . ILE A 1 192 ? 3.134 10.855 -21.362 1.00 69.06 192 ILE A N 1
ATOM 1513 C CA . ILE A 1 192 ? 1.863 10.187 -21.046 1.00 69.06 192 ILE A CA 1
ATOM 1514 C C . ILE A 1 192 ? 2.069 9.107 -19.975 1.00 69.06 192 ILE A C 1
ATOM 1516 O O . ILE A 1 192 ? 1.248 8.989 -19.064 1.00 69.06 192 ILE A O 1
ATOM 1520 N N . SER A 1 193 ? 3.178 8.361 -20.028 1.00 68.88 193 SER A N 1
ATOM 1521 C CA . SER A 1 193 ? 3.505 7.351 -19.011 1.00 68.88 193 SER A CA 1
ATOM 1522 C C . SER A 1 193 ? 3.698 7.964 -17.620 1.00 68.88 193 SER A C 1
ATOM 1524 O O . SER A 1 193 ? 3.229 7.403 -16.631 1.00 68.88 193 SER A O 1
ATOM 1526 N N . ILE A 1 194 ? 4.345 9.126 -17.539 1.00 71.44 194 ILE A N 1
ATOM 1527 C CA . ILE A 1 194 ? 4.615 9.829 -16.277 1.00 71.44 194 ILE A CA 1
ATOM 1528 C C . ILE A 1 194 ? 3.317 10.348 -15.657 1.00 71.44 194 ILE A C 1
ATOM 1530 O O . ILE A 1 194 ? 3.030 10.097 -14.486 1.00 71.44 194 ILE A O 1
ATOM 1534 N N . ILE A 1 195 ? 2.490 11.030 -16.458 1.00 76.81 195 ILE A N 1
ATOM 1535 C CA . ILE A 1 195 ? 1.194 11.554 -16.006 1.00 76.81 195 ILE A CA 1
ATOM 1536 C C . ILE A 1 195 ? 0.305 10.411 -15.508 1.00 76.81 195 ILE A C 1
ATOM 1538 O O . ILE A 1 195 ? -0.367 10.552 -14.487 1.00 76.81 195 ILE A O 1
ATOM 1542 N N . LYS A 1 196 ? 0.334 9.260 -16.190 1.00 81.06 196 LYS A N 1
ATOM 1543 C CA . LYS A 1 196 ? -0.388 8.055 -15.772 1.00 81.06 196 LYS A CA 1
ATOM 1544 C C . LYS A 1 196 ? 0.110 7.525 -14.423 1.00 81.06 196 LYS A C 1
ATOM 1546 O O . LYS A 1 196 ? -0.719 7.186 -13.580 1.00 81.06 196 LYS A O 1
ATOM 1551 N N . GLU A 1 197 ? 1.427 7.477 -14.205 1.00 80.81 197 GLU A N 1
ATOM 1552 C CA . GLU A 1 197 ? 2.024 7.063 -12.926 1.00 80.81 197 GLU A CA 1
ATOM 1553 C C . GLU A 1 197 ? 1.598 7.985 -11.784 1.00 80.81 197 GLU A C 1
ATOM 1555 O O . GLU A 1 197 ? 1.072 7.521 -10.767 1.00 80.81 197 GLU A O 1
ATOM 1560 N N . PHE A 1 198 ? 1.728 9.293 -11.989 1.00 81.38 198 PHE A N 1
ATOM 1561 C CA . PHE A 1 198 ? 1.343 10.290 -11.001 1.00 81.38 198 PHE A CA 1
ATOM 1562 C C . PHE A 1 198 ? -0.158 10.252 -10.680 1.00 81.38 198 PHE A C 1
ATOM 1564 O O . PHE A 1 198 ? -0.544 10.182 -9.511 1.00 81.38 198 PHE A O 1
ATOM 1571 N N . ALA A 1 199 ? -1.015 10.241 -11.707 1.00 85.19 199 ALA A N 1
ATOM 1572 C CA . ALA A 1 199 ? -2.465 10.212 -11.537 1.00 85.19 199 ALA A CA 1
ATOM 1573 C C . ALA A 1 199 ? -2.931 8.958 -10.783 1.00 85.19 199 ALA A C 1
ATOM 1575 O O . ALA A 1 199 ? -3.836 9.034 -9.945 1.00 85.19 199 ALA A O 1
ATOM 1576 N N . TYR A 1 200 ? -2.296 7.810 -11.038 1.00 88.25 200 TYR A N 1
ATOM 1577 C CA . TYR A 1 200 ? -2.596 6.572 -10.329 1.00 88.25 200 TYR A CA 1
ATOM 1578 C C . TYR A 1 200 ? -2.240 6.666 -8.841 1.00 88.25 200 TYR A C 1
ATOM 1580 O O . TYR A 1 200 ? -3.090 6.397 -7.990 1.00 88.25 200 TYR A O 1
ATOM 1588 N N . ILE A 1 201 ? -1.010 7.086 -8.517 1.00 84.88 201 ILE A N 1
ATOM 1589 C CA . ILE A 1 201 ? -0.545 7.212 -7.126 1.00 84.88 201 ILE A CA 1
ATOM 1590 C C . ILE A 1 201 ? -1.432 8.198 -6.359 1.00 84.88 201 ILE A C 1
ATOM 1592 O O . ILE A 1 201 ? -1.910 7.877 -5.270 1.00 84.88 201 ILE A O 1
ATOM 1596 N N . ALA A 1 202 ? -1.719 9.362 -6.950 1.00 84.94 202 ALA A N 1
ATOM 1597 C CA . ALA A 1 202 ? -2.591 10.366 -6.351 1.00 84.94 202 ALA A CA 1
ATOM 1598 C C . ALA A 1 202 ? -3.991 9.801 -6.058 1.00 84.94 202 ALA A C 1
ATOM 1600 O O . ALA A 1 202 ? -4.499 9.952 -4.948 1.00 84.94 202 ALA A O 1
ATOM 1601 N N . SER A 1 203 ? -4.590 9.087 -7.017 1.00 88.75 203 SER A N 1
ATOM 1602 C CA . SER A 1 203 ? -5.922 8.488 -6.859 1.00 88.75 203 SER A CA 1
ATOM 1603 C C . SER A 1 203 ? -5.969 7.470 -5.718 1.00 88.75 203 SER A C 1
ATOM 1605 O O . SER A 1 203 ? -6.893 7.493 -4.902 1.00 88.75 203 SER A O 1
ATOM 1607 N N . VAL A 1 204 ? -4.955 6.603 -5.617 1.00 89.19 204 VAL A N 1
ATOM 1608 C CA . VAL A 1 204 ? -4.853 5.609 -4.539 1.00 89.19 204 VAL A CA 1
ATOM 1609 C C . VAL A 1 204 ? -4.703 6.296 -3.183 1.00 89.19 204 VAL A C 1
ATOM 1611 O O . VAL A 1 204 ? -5.460 5.993 -2.258 1.00 89.19 204 VAL A O 1
ATOM 1614 N N . LEU A 1 205 ? -3.785 7.258 -3.059 1.00 85.44 205 LEU A N 1
ATOM 1615 C CA . LEU A 1 205 ? -3.558 7.981 -1.804 1.00 85.44 205 LEU A CA 1
ATOM 1616 C C . LEU A 1 205 ? -4.804 8.745 -1.349 1.00 85.44 205 LEU A C 1
ATOM 1618 O O . LEU A 1 205 ? -5.166 8.677 -0.172 1.00 85.44 205 LEU A O 1
ATOM 1622 N N . ILE A 1 206 ? -5.497 9.421 -2.267 1.00 85.44 206 ILE A N 1
ATOM 1623 C CA . ILE A 1 206 ? -6.760 10.111 -1.978 1.00 85.44 206 ILE A CA 1
ATOM 1624 C C . ILE A 1 206 ? -7.817 9.105 -1.504 1.00 85.44 206 ILE A C 1
ATOM 1626 O O . ILE A 1 206 ? -8.478 9.348 -0.494 1.00 85.44 206 ILE A O 1
ATOM 1630 N N . GLY A 1 207 ? -7.945 7.955 -2.173 1.00 89.19 207 GLY A N 1
ATOM 1631 C CA . GLY A 1 207 ? -8.887 6.900 -1.792 1.00 89.19 207 GLY A CA 1
ATOM 1632 C C . GLY A 1 207 ? -8.674 6.395 -0.361 1.00 89.19 207 GLY A C 1
ATOM 1633 O O . GLY A 1 207 ? -9.615 6.385 0.439 1.00 89.19 207 GLY A O 1
ATOM 1634 N N . TYR A 1 208 ? -7.430 6.051 -0.006 1.00 86.31 208 TYR A N 1
ATOM 1635 C CA . TYR A 1 208 ? -7.074 5.658 1.364 1.00 86.31 208 TYR A CA 1
ATOM 1636 C C . TYR A 1 208 ? -7.332 6.790 2.365 1.00 86.31 208 TYR A C 1
ATOM 1638 O O . TYR A 1 208 ? -7.920 6.555 3.421 1.00 86.31 208 TYR A O 1
ATOM 1646 N N . SER A 1 209 ? -6.964 8.025 2.018 1.00 83.69 209 SER A N 1
ATOM 1647 C CA . SER A 1 209 ? -7.158 9.201 2.876 1.00 83.69 209 SER A CA 1
ATOM 1648 C C . SER A 1 209 ? -8.633 9.445 3.196 1.00 83.69 209 SER A C 1
ATOM 1650 O O . SER A 1 209 ? -8.989 9.623 4.361 1.00 83.69 209 SER A O 1
ATOM 1652 N N . ILE A 1 210 ? -9.515 9.393 2.190 1.00 87.31 210 ILE A N 1
ATOM 1653 C CA . ILE A 1 210 ? -10.965 9.561 2.371 1.00 87.31 210 ILE A CA 1
ATOM 1654 C C . ILE A 1 210 ? -11.522 8.459 3.274 1.00 87.31 210 ILE A C 1
ATOM 1656 O O . ILE A 1 210 ? -12.322 8.741 4.171 1.00 87.31 210 ILE A O 1
ATOM 1660 N N . TYR A 1 211 ? -11.118 7.206 3.051 1.00 88.38 211 TYR A N 1
ATOM 1661 C CA . TYR A 1 211 ? -11.598 6.081 3.850 1.00 88.38 211 TYR A CA 1
ATOM 1662 C C . TYR A 1 211 ? -11.197 6.220 5.322 1.00 88.38 211 TYR A C 1
ATOM 1664 O O . TYR A 1 211 ? -12.039 6.098 6.217 1.00 88.38 211 TYR A O 1
ATOM 1672 N N . ILE A 1 212 ? -9.932 6.560 5.570 1.00 83.44 212 ILE A N 1
ATOM 1673 C CA . ILE A 1 212 ? -9.422 6.793 6.917 1.00 83.44 212 ILE A CA 1
ATOM 1674 C C . ILE A 1 212 ? -10.137 7.978 7.578 1.00 83.44 212 ILE A C 1
ATOM 1676 O O . ILE A 1 212 ? -10.575 7.867 8.723 1.00 83.44 212 ILE A O 1
ATOM 1680 N N . MET A 1 213 ? -10.328 9.084 6.855 1.00 82.50 213 MET A N 1
ATOM 1681 C CA . MET A 1 213 ? -11.028 10.266 7.362 1.00 82.50 213 MET A CA 1
ATOM 1682 C C . MET A 1 213 ? -12.475 9.943 7.758 1.00 82.50 213 MET A C 1
ATOM 1684 O O . MET A 1 213 ? -12.947 10.389 8.805 1.00 82.50 213 MET A O 1
ATOM 1688 N N . LYS A 1 214 ? -13.183 9.122 6.968 1.00 84.00 214 LYS A N 1
ATOM 1689 C CA . LYS A 1 214 ? -14.534 8.649 7.314 1.00 84.00 214 LYS A CA 1
ATOM 1690 C C . LYS A 1 214 ? -14.533 7.825 8.601 1.00 84.00 214 LYS A C 1
ATOM 1692 O O . LYS A 1 214 ? -15.373 8.075 9.466 1.00 84.00 214 LYS A O 1
ATOM 1697 N N . LEU A 1 215 ? -13.603 6.876 8.748 1.00 81.50 215 LEU A N 1
ATOM 1698 C CA . LEU A 1 215 ? -13.469 6.080 9.976 1.00 81.50 215 LEU A CA 1
ATOM 1699 C C . LEU A 1 215 ? -13.188 6.969 11.190 1.00 81.50 215 LEU A C 1
ATOM 1701 O O . LEU A 1 215 ? -13.825 6.815 12.233 1.00 81.50 215 LEU A O 1
ATOM 1705 N N . TRP A 1 216 ? -12.293 7.941 11.032 1.00 77.69 216 TRP A N 1
ATOM 1706 C CA . TRP A 1 216 ? -11.932 8.876 12.090 1.00 77.69 216 TRP A CA 1
ATOM 1707 C C . TRP A 1 216 ? -13.099 9.788 12.493 1.00 77.69 216 TRP A C 1
ATOM 1709 O O . TRP A 1 216 ? -13.389 9.942 13.677 1.00 77.69 216 TRP A O 1
ATOM 1719 N N . SER A 1 217 ? -13.840 10.331 11.523 1.00 79.62 217 SER A N 1
ATOM 1720 C CA . SER A 1 217 ? -15.029 11.153 11.784 1.00 79.62 217 SER A CA 1
ATOM 1721 C C . SER A 1 217 ? -16.104 10.378 12.555 1.00 79.62 217 SER A C 1
ATOM 1723 O O . SER A 1 217 ? -16.682 10.895 13.515 1.00 79.62 217 SER A O 1
ATOM 1725 N N . GLN A 1 218 ? -16.340 9.112 12.191 1.00 80.75 218 GLN A N 1
ATOM 1726 C CA . GLN A 1 218 ? -17.271 8.242 12.914 1.00 80.75 218 GLN A CA 1
ATOM 1727 C C . GLN A 1 218 ? -16.822 8.000 14.357 1.00 80.75 218 GLN A C 1
ATOM 1729 O O . GLN A 1 218 ? -17.636 8.108 15.276 1.00 80.75 218 GLN A O 1
ATOM 1734 N N . LEU A 1 219 ? -15.535 7.714 14.554 1.00 75.69 219 LEU A N 1
ATOM 1735 C CA . LEU A 1 219 ? -14.938 7.497 15.868 1.00 75.69 219 LEU A CA 1
ATOM 1736 C C . LEU A 1 219 ? -15.076 8.735 16.762 1.00 75.69 219 LEU A C 1
ATOM 1738 O O .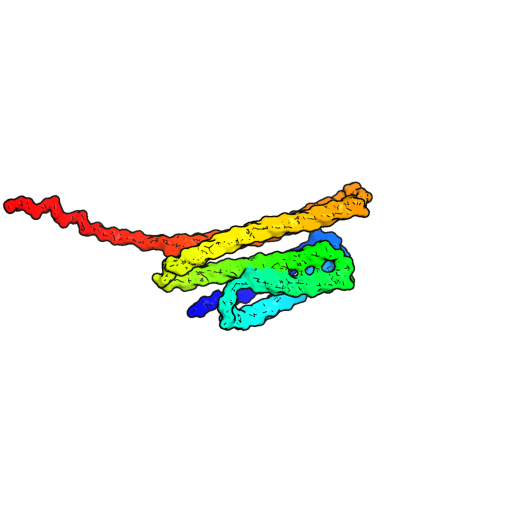 LEU A 1 219 ? -15.594 8.649 17.875 1.00 75.69 219 LEU A O 1
ATOM 1742 N N . MET A 1 220 ? -14.718 9.911 16.244 1.00 74.38 220 MET A N 1
ATOM 1743 C CA . MET A 1 220 ? -14.846 11.175 16.969 1.00 74.38 220 MET A CA 1
ATOM 1744 C C . MET A 1 220 ? -16.296 11.518 17.303 1.00 74.38 220 MET A C 1
ATOM 1746 O O . MET A 1 220 ? -16.584 11.954 18.419 1.00 74.38 220 MET A O 1
ATOM 1750 N N . LYS A 1 221 ? -17.232 11.289 16.375 1.00 79.50 221 LYS A N 1
ATOM 1751 C CA . LYS A 1 221 ? -18.661 11.513 16.623 1.00 79.50 221 LYS A CA 1
ATOM 1752 C C . LYS A 1 221 ? -19.165 10.665 17.792 1.00 79.50 221 LYS A C 1
ATOM 1754 O O . LYS A 1 221 ? -19.899 11.190 18.626 1.00 79.50 221 LYS A O 1
ATOM 1759 N N . ARG A 1 222 ? -18.751 9.397 17.886 1.00 71.81 222 ARG A N 1
ATOM 1760 C CA . ARG A 1 222 ? -19.096 8.507 19.010 1.00 71.81 222 ARG A CA 1
ATOM 1761 C C . ARG A 1 222 ? -18.521 9.010 20.327 1.00 71.81 222 ARG A C 1
ATOM 1763 O O . ARG A 1 222 ? -19.265 9.242 21.271 1.00 71.81 222 ARG A O 1
ATOM 1770 N N . ILE A 1 223 ? -17.227 9.307 20.337 1.00 70.88 223 ILE A N 1
ATOM 1771 C CA . ILE A 1 223 ? -16.514 9.837 21.502 1.00 70.88 223 ILE A CA 1
ATOM 1772 C C . ILE A 1 223 ? -17.150 11.143 22.030 1.00 70.88 223 ILE A C 1
ATOM 1774 O O . ILE A 1 223 ? -17.139 11.407 23.234 1.00 70.88 223 ILE A O 1
ATOM 1778 N N . LEU A 1 224 ? -17.704 11.984 21.150 1.00 69.38 224 LEU A N 1
ATOM 1779 C CA . LEU A 1 224 ? -18.442 13.194 21.532 1.00 69.38 224 LEU A CA 1
ATOM 1780 C C . LEU A 1 224 ? -19.854 12.898 22.062 1.00 69.38 224 LEU A C 1
ATOM 1782 O O . LEU A 1 224 ? -20.315 13.599 22.962 1.00 69.38 224 LEU A O 1
ATOM 1786 N N . GLN A 1 225 ? -20.539 11.884 21.528 1.00 68.75 225 GLN A N 1
ATOM 1787 C CA . GLN A 1 225 ? -21.892 11.496 21.946 1.00 68.75 225 GLN A CA 1
ATOM 1788 C C . GLN A 1 225 ? -21.929 10.917 23.365 1.00 68.75 225 GLN A C 1
ATOM 1790 O O . GLN A 1 225 ? -22.810 11.309 24.129 1.00 68.75 225 GLN A O 1
ATOM 1795 N N . THR A 1 226 ? -20.939 10.105 23.750 1.00 63.16 226 THR A N 1
ATOM 1796 C CA . THR A 1 226 ? -20.772 9.576 25.121 1.00 63.16 226 THR A CA 1
ATOM 1797 C C . THR A 1 226 ? -20.611 10.688 26.174 1.00 63.16 226 THR A C 1
ATOM 1799 O O . THR A 1 226 ? -20.809 10.469 27.363 1.00 63.16 226 THR A O 1
ATOM 1802 N N . ARG A 1 227 ? -20.295 11.926 25.759 1.00 55.06 227 ARG A N 1
ATOM 1803 C CA . ARG A 1 227 ? -20.056 13.069 26.655 1.00 55.06 227 ARG A CA 1
ATOM 1804 C C . ARG A 1 227 ? -21.288 13.933 26.943 1.00 55.06 227 ARG A C 1
ATOM 1806 O O . ARG A 1 227 ? -21.129 14.954 27.606 1.00 55.06 227 ARG A O 1
ATOM 1813 N N . LYS A 1 228 ? -22.490 13.610 26.445 1.00 51.03 228 LYS A N 1
ATOM 1814 C CA . LYS A 1 228 ? -23.690 14.381 26.818 1.00 51.03 228 LYS A CA 1
ATOM 1815 C C . LYS A 1 228 ? -24.053 14.044 28.272 1.00 51.03 228 LYS A C 1
ATOM 1817 O O . LYS A 1 228 ? -24.513 12.928 28.505 1.00 51.03 228 LYS A O 1
ATOM 1822 N N . PRO A 1 229 ? -23.857 14.952 29.251 1.00 51.41 229 PRO A N 1
ATOM 1823 C CA . PRO A 1 229 ? -24.321 14.690 30.607 1.00 51.41 229 PRO A CA 1
ATOM 1824 C C . PRO A 1 229 ? -25.840 14.470 30.565 1.00 51.41 229 PRO A C 1
ATOM 1826 O O . PRO A 1 229 ? -26.515 15.147 29.777 1.00 51.41 229 PRO A O 1
ATOM 1829 N N . PRO A 1 230 ? -26.405 13.559 31.381 1.00 49.88 230 PRO A N 1
ATOM 1830 C CA . PRO A 1 230 ? -27.848 13.503 31.545 1.00 49.88 230 PRO A CA 1
ATOM 1831 C C . PRO A 1 230 ? -28.280 14.898 31.988 1.00 49.88 230 PRO A C 1
ATOM 1833 O O . PRO A 1 230 ? -27.817 15.394 33.017 1.00 49.88 230 PRO A O 1
ATOM 1836 N N . LEU A 1 231 ? -29.088 15.569 31.163 1.00 52.44 231 LEU A N 1
ATOM 1837 C CA . LEU A 1 231 ? -29.666 16.857 31.512 1.00 52.44 231 LEU A CA 1
ATOM 1838 C C . LEU A 1 231 ? -30.351 16.670 32.861 1.00 52.44 231 LEU A C 1
ATOM 1840 O O . LEU A 1 231 ? -31.340 15.948 32.985 1.00 52.44 231 LEU A O 1
ATOM 1844 N N . ARG A 1 232 ? -29.720 17.263 33.874 1.00 47.25 232 ARG A N 1
ATOM 1845 C CA . ARG A 1 232 ? -30.153 17.357 35.258 1.00 47.25 232 ARG A CA 1
ATOM 1846 C C . ARG A 1 232 ? -31.669 17.523 35.263 1.00 47.25 232 ARG A C 1
ATOM 1848 O O . ARG A 1 232 ? -32.170 18.546 34.800 1.00 47.25 232 ARG A O 1
ATOM 1855 N N . LYS A 1 233 ? -32.394 16.530 35.789 1.00 48.59 233 LYS A N 1
ATOM 1856 C CA . LYS A 1 233 ? -33.745 16.762 36.300 1.00 48.59 233 LYS A CA 1
ATOM 1857 C C . LYS A 1 233 ? -33.581 17.834 37.374 1.00 48.59 233 LYS A C 1
ATOM 1859 O O . LYS A 1 233 ? -33.143 17.534 38.478 1.00 48.59 233 LYS A O 1
ATOM 1864 N N . LEU A 1 234 ? -33.792 19.095 37.010 1.00 55.25 234 LEU A N 1
ATOM 1865 C CA . LEU A 1 234 ? -33.950 20.185 37.962 1.00 55.25 234 LEU A CA 1
ATOM 1866 C C . LEU A 1 234 ? -35.186 19.832 38.796 1.00 55.25 234 LEU A C 1
ATOM 1868 O O . LEU A 1 234 ? -36.270 19.735 38.215 1.00 55.25 234 LEU A O 1
ATOM 1872 N N . PRO A 1 235 ? -35.076 19.616 40.117 1.00 46.75 235 PRO A N 1
ATOM 1873 C CA . PRO A 1 235 ? -36.255 19.600 40.957 1.00 46.75 235 PRO A CA 1
ATOM 1874 C C . PRO A 1 235 ? -36.809 21.024 40.934 1.00 46.75 235 PRO A C 1
ATOM 1876 O O . PRO A 1 235 ? -36.216 21.946 41.494 1.00 46.75 235 PRO A O 1
ATOM 1879 N N . GLN A 1 236 ? -37.934 21.220 40.249 1.00 49.72 236 GLN A N 1
ATOM 1880 C CA . GLN A 1 236 ? -38.817 22.350 40.505 1.00 49.72 236 GLN A CA 1
ATOM 1881 C C . GLN A 1 236 ? -39.385 22.176 41.921 1.00 49.72 236 GLN A C 1
ATOM 1883 O O . GLN A 1 236 ? -40.486 21.677 42.100 1.00 49.72 236 GLN A O 1
ATOM 1888 N N . ALA A 1 237 ? -38.602 22.518 42.939 1.00 49.94 237 ALA A N 1
ATOM 1889 C CA . ALA A 1 237 ? -39.025 22.487 44.335 1.00 49.94 237 ALA A CA 1
ATOM 1890 C C . ALA A 1 237 ? -38.366 23.637 45.108 1.00 49.94 237 ALA A C 1
ATOM 1892 O O . ALA A 1 237 ? -37.723 23.451 46.133 1.00 49.94 237 ALA A O 1
ATOM 1893 N N . HIS A 1 238 ? -38.498 24.852 44.579 1.00 45.69 238 HIS A N 1
ATOM 1894 C CA . HIS A 1 238 ? -38.356 26.058 45.390 1.00 45.69 238 HIS A CA 1
ATOM 1895 C C . HIS A 1 238 ? -39.300 27.140 44.870 1.00 45.69 238 HIS A C 1
ATOM 1897 O O . HIS A 1 238 ? -38.913 28.179 44.346 1.00 45.69 238 HIS A O 1
ATOM 1903 N N . ARG A 1 239 ? -40.591 26.822 44.938 1.00 45.78 239 ARG A N 1
ATOM 1904 C CA . ARG A 1 239 ? -41.687 27.769 44.771 1.00 45.78 239 ARG A CA 1
ATOM 1905 C C . ARG A 1 239 ? -42.706 27.397 45.842 1.00 45.78 239 ARG A C 1
ATOM 1907 O O . ARG A 1 239 ? -43.557 26.583 45.549 1.00 45.78 239 ARG A O 1
ATOM 1914 N N . HIS A 1 240 ? -42.476 27.845 47.078 1.00 49.25 240 HIS A N 1
ATOM 1915 C CA . HIS A 1 240 ? -43.421 27.971 48.206 1.00 49.25 240 HIS A CA 1
ATOM 1916 C C . HIS A 1 240 ? -42.612 28.094 49.511 1.00 49.25 240 HIS A C 1
ATOM 1918 O O . HIS A 1 240 ? -42.281 27.072 50.095 1.00 49.25 240 HIS A O 1
ATOM 1924 N N . SER A 1 241 ? -42.264 29.316 49.941 1.00 48.78 241 SER A N 1
ATOM 1925 C CA . SER A 1 241 ? -42.066 29.656 51.374 1.00 48.78 241 SER A CA 1
ATOM 1926 C C . SER A 1 241 ? -41.722 31.140 51.617 1.00 48.78 241 SER A C 1
ATOM 1928 O O . SER A 1 241 ? -40.888 31.444 52.465 1.00 48.78 241 SER A O 1
ATOM 1930 N N . VAL A 1 242 ? -42.308 32.092 50.880 1.00 49.19 242 VAL A N 1
ATOM 1931 C CA . VAL A 1 242 ? -42.208 33.522 51.251 1.00 49.19 242 VAL A CA 1
ATOM 1932 C C . VAL A 1 242 ? -43.555 34.190 51.010 1.00 49.19 242 VAL A C 1
ATOM 1934 O O . VAL A 1 242 ? -43.738 34.962 50.076 1.00 49.19 242 VAL A O 1
ATOM 1937 N N . THR A 1 243 ? -44.549 33.770 51.780 1.00 49.75 243 THR A N 1
ATOM 1938 C CA . THR A 1 243 ? -45.834 34.454 52.002 1.00 49.75 243 THR A CA 1
ATOM 1939 C C . THR A 1 243 ? -46.554 33.610 53.038 1.00 49.75 243 THR A C 1
ATOM 1941 O O . THR A 1 243 ? -47.298 32.716 52.677 1.00 49.75 243 THR A O 1
ATOM 1944 N N . ASP A 1 244 ? -46.134 33.758 54.294 1.00 49.31 244 ASP A N 1
ATOM 1945 C CA . ASP A 1 244 ? -46.930 33.514 55.506 1.00 49.31 244 ASP A CA 1
ATOM 1946 C C . ASP A 1 244 ? -45.982 33.465 56.701 1.00 49.31 244 ASP A C 1
ATOM 1948 O O . ASP A 1 244 ? -45.593 32.389 57.133 1.00 49.31 244 ASP A O 1
ATOM 1952 N N . ILE A 1 245 ? -45.580 34.644 57.186 1.00 42.00 245 ILE A N 1
ATOM 1953 C CA . ILE A 1 245 ? -45.499 34.952 58.623 1.00 42.00 245 ILE A CA 1
ATOM 1954 C C . ILE A 1 245 ? -45.805 36.456 58.751 1.00 42.00 245 ILE A C 1
ATOM 1956 O O . ILE A 1 245 ? -44.915 37.300 58.661 1.00 42.00 245 ILE A O 1
ATOM 1960 N N . GLN A 1 246 ? -47.089 36.792 58.900 1.00 43.00 246 GLN A N 1
ATOM 1961 C CA . GLN A 1 246 ? -47.514 37.909 59.745 1.00 43.00 246 GLN A CA 1
ATOM 1962 C C . GLN A 1 246 ? -47.940 37.304 61.083 1.00 43.00 246 GLN A C 1
ATOM 1964 O O . GLN A 1 246 ? -48.830 36.456 61.075 1.00 43.00 246 GLN A O 1
ATOM 1969 N N . GLN A 1 247 ? -47.324 37.744 62.183 1.00 40.16 247 GLN A N 1
ATOM 1970 C CA . GLN A 1 247 ? -47.955 38.222 63.428 1.00 40.16 247 GLN A CA 1
ATOM 1971 C C . GLN A 1 247 ? -46.914 38.345 64.540 1.00 40.16 247 GLN A C 1
ATOM 1973 O O . GLN A 1 247 ? -46.161 37.373 64.762 1.00 40.16 247 GLN A O 1
#

Radius of gyration: 25.98 Å; chains: 1; bounding box: 68×55×93 Å

InterPro domains:
  IPR048440 Cyclic di-GMP phosphodiesterase VC_1295-like, MASE10 [PF20970] (14-200)

Sequence (247 aa):
MNTPRYDFPFTFLLYLLAGTLFGIYGGRVCPMLETLTLSEVLKHTGITFTALFAVRHILSSRLKHFGLSNFAKLDACLFLLASIPLAMFYSLSYQFPIDSNLKVVFGLTMFGFLTGFILNLRAQKENVEQFDQDSSLVILQTNERQSMMGQAIGLVLLLLVTLTITLSMVALKDVFWLEHNPERVLDGSGKISIIKEFAYIASVLIGYSIYIMKLWSQLMKRILQTRKPPLRKLPQAHRHSVTDIQQ

Secondary structure (DSSP, 8-state):
--PPP--HHHHHHHHHHHHHHHHHIIIII-GGGGGS-HHHHHHHHHHHHHHHHHHHHHHHHHHTTTT---HHHHHHHHHHHHHHHHHHHHHHHH---HHHHHHHHHHHHHHHHHHHHHHHHHHHHHHHHHHTTSTT-TTTHHHHHHHHHHHHHHHHHHHHHHHHHHHHHHHHHHHHHHHH-GGGGSSSHHHHHHHHHHHHHHHHHHHHHHHHHHHHHHHHHHHHHTT-----------SS-SS----

Organism: NCBI:txid990268

Foldseek 3Di:
DDAQDPPLVLLVVLLVVLLVLQLCCQQPQDPLNVVPHSVVSSVLSVVLSVVLSVVVVVVVVVCVVVPPLQQLVVLLVSQLVSLVVSLVCCCVVVVDDPLVSCVSNLSSSVSSNLSSLLSSLVSLLVVLVVCLPPDPPPVVLVVVVVVLVVSLV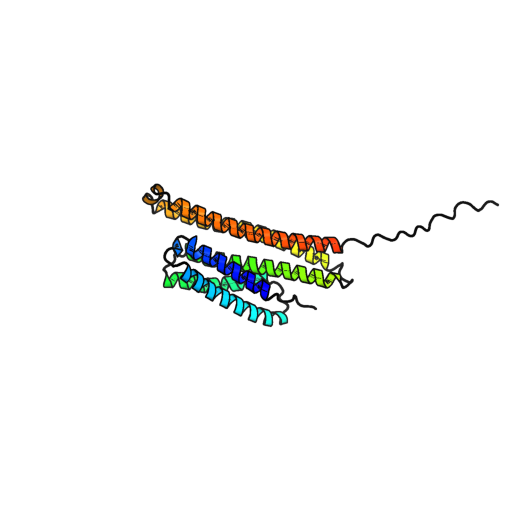VVVVVLVVSLVVQVVSLVVVVVVCCVVCVPCVVVCPVVVSSVSSNVSVVVVSVVSNVSSVVSSVVSVVSSVVSPDDPPDPDPPPDDDDPPDDDD

pLDDT: mean 73.04, std 14.84, range [33.56, 92.19]